Protein 1P4C (pdb70)

Foldseek 3Di:
DPQFLVVLLVLLCVQADVLVNCVLPFFFDPLLQLVLLQVVLVQKDFDFDPPFPQVFFAQWADFLHRIWRHQEEADEDAPLCSLPNVQQLLLQVLCQVRGHEYEYELRHQAELQRSLVNHVGAYEYEFFALDVVLRLVNLVVNVVSHHFEYEYEDQPQDFGHGVSCVVVVDDSDPVGDSVSCPPPDAVDDDCPSVVVVVSVVDPGGNSPCDLVNLLVVLVSHDHAYEYEDDQALVVQQVNVVSRHQEYEHQNPQNHHPVPRRGSLVHLLVNCVRRVGAYEYEHNDTFLSSFLQSVQSPHSHYHYYSSLSSLCSNPNSVRSNVNSVSSVVRNSVVCVRRNNRYSNPRHCVRMDRD

Solvent-accessible surface area: 15601 Å² total; per-residue (Å²): 155,55,149,32,6,78,22,4,43,105,21,0,86,161,136,17,87,149,72,14,14,10,23,6,35,2,1,1,83,90,38,146,3,32,120,63,3,82,62,2,0,104,85,23,143,53,112,52,72,167,188,59,103,34,80,196,96,45,15,76,11,104,2,16,59,84,162,16,32,1,3,0,0,2,5,17,30,24,20,2,5,12,11,91,84,150,0,2,14,8,0,0,98,0,0,43,132,26,35,4,2,2,1,0,2,2,24,0,18,27,12,3,58,47,0,24,168,54,11,142,23,34,9,2,0,3,0,34,7,31,32,90,103,12,2,71,41,11,0,46,94,0,41,138,44,54,3,47,2,0,0,5,8,59,32,11,50,104,77,18,124,46,60,73,24,88,134,33,171,32,151,68,16,135,138,26,46,79,59,18,42,114,71,38,92,113,42,122,152,85,65,37,41,87,117,6,18,62,24,54,144,45,184,104,38,33,70,73,41,81,73,120,2,7,110,75,0,47,128,36,2,87,89,82,0,0,2,10,10,11,48,30,0,105,59,0,53,90,0,36,82,30,29,6,28,0,1,0,0,0,7,32,12,1,34,34,115,8,112,13,62,0,0,4,78,18,0,53,83,0,44,88,96,15,67,85,29,2,0,0,17,8,5,4,42,117,0,33,5,1,0,13,0,15,2,20,34,8,46,0,0,2,2,29,20,0,0,10,2,0,0,3,0,83,1,52,70,0,0,35,48,0,3,89,49,4,81,40,26,0,35,130,10,0,25,95,4,5,0,33,55,6,92,64,21,36,83,95,17,19,75,111,127

InterPro domains:
  IPR000262 FMN-dependent dehydrogenase [PF01070] (16-373)
  IPR008259 FMN-dependent alpha-hydroxy acid dehydrogenase, active site [PS00557] (272-278)
  IPR012133 Alpha-hydroxy acid dehydrogenase, FMN-dependent [PIRSF000138] (2-374)
  IPR013785 Aldolase-type TIM barrel [G3DSA:3.20.20.70] (1-375)
  IPR037396 FMN hydroxy acid dehydrogenase domain [PS51349] (1-377)

CATH classification: 3.20.20.70

GO terms:
  GO:0005886 plasma membrane (C, EXP)
  GO:0033720 (S)-mandelate dehydrogenase activity (F, EXP)

Secondary structure (DSSP, 8-state):
--SSHHHHHHHHHHHS-HHHHHHHH--STT-HHHHHHHHGGGGEEE----S---SS-B--EEETTEEESSSEEE---S-GGGTSTTHHHHHHHHHHHHT--EEE-TT-SS-HHHHHHH--S-EEEEE--SSHHHHHHHHHHHHHTT--EEEEE-S-SS----HHHHHHT----TT---GGGTT---S--SSTTTTTHHHHTSS---TT--HHHHHHHHHH--SEEEEEEE--HHHHHHHHHTT-SEEEE--GGGTS-TTPPPGGGTHHHHHHHH-S-EEE-SS--SHHHHHHHHHTT-S-EEESHHHHHHHHHHHHHHHHHHHHHHHHHHHHHHHHHT--BGGG--GGGEEE-

B-factor: mean 22.87, std 11.94, range [9.84, 64.51]

Nearest PDB structures (foldseek):
  1p4c-assembly1_A  TM=1.003E+00  e=3.387E-79  Pseudomonas putida
  2a7n-assembly1_A  TM=1.002E+00  e=1.069E-77  Pseudomonas putida
  1huv-assembly1_A  TM=9.955E-01  e=1.204E-74  Pseudomonas putida
  6bfg-assembly1_A  TM=9.254E-01  e=3.920E-66  Pseudomonas putida
  6a4g-assembly1_A  TM=9.253E-01  e=3.813E-31  Amycolatopsis orientalis

Sequence (353 aa):
NLFNVEDYRKLAQKRLPKMVYDYLEGGAEDEYGVKHNRDVFQQWRFKPKRLVDVSRRSLQAEVLGKRQSMPLLIGPTGLNGALWPKGDLALARAATKAGIPFVLSTASNMSIEDLARQCDGDLWFQLYVIHREIAQGMVLKALHTGYTTLVLTTDVAVNGYRERDLHNRFKIPPFLTLKNFEGIDLGKMDKANLEMQAALMSRQMDASFNWEALRWLRDLWPHKLLVKGLLSAEDADRCIAEGADGVILSNHGGRQLDCAISPMEVLAQSVAKTGKPVLIDSGFRRGSDIVKALALGAEAVLLGRATLYGLAARGETGVDEVLTLLKADIDRTLAQIGCPDITSLSPDYLQNE

Radius of gyration: 19.69 Å; Cα contacts (8 Å, |Δi|>4): 752; chains: 1; bounding box: 69×40×44 Å

Organism: Pseudomonas putida (NCBI:txid303)

Structure (mmCIF, N/CA/C/O backbone):
data_1P4C
#
_entry.id   1P4C
#
_cell.length_a   99.400
_cell.length_b   99.400
_cell.length_c   87.200
_cell.angle_alpha   90.00
_cell.angle_beta   90.00
_cell.angle_gamma   90.00
#
_symmetry.space_group_name_H-M   'I 4'
#
loop_
_entity.id
_entity.type
_entity.pdbx_description
1 polymer 'L(+)-Mandelate Dehydrogenase'
2 non-polymer 'SULFATE ION'
3 non-polymer 'FLAVIN MONONUCLEOTIDE'
4 non-polymer '2-(N-MORPHOLINO)-ETHANESULFONIC ACID'
5 water water
#
loop_
_atom_site.group_PDB
_atom_site.id
_atom_site.type_symbol
_atom_site.label_atom_id
_atom_site.label_alt_id
_atom_site.label_comp_id
_atom_site.label_asym_id
_atom_site.label_entity_id
_atom_site.label_seq_id
_atom_site.pdbx_PDB_ins_code
_atom_site.Cartn_x
_atom_site.Cartn_y
_atom_site.Cartn_z
_atom_site.occupancy
_atom_site.B_iso_or_equiv
_atom_site.auth_seq_id
_atom_site.auth_comp_id
_atom_site.auth_asym_id
_atom_site.auth_atom_id
_atom_site.pdbx_PDB_model_num
ATOM 1 N N . ASN A 1 4 ? 94.254 74.122 7.554 1.00 32.35 4 ASN A N 1
ATOM 2 C CA . ASN A 1 4 ? 94.833 74.053 8.926 1.00 30.94 4 ASN A CA 1
ATOM 3 C C . ASN A 1 4 ? 93.755 74.208 9.994 1.00 28.47 4 ASN A C 1
ATOM 4 O O . ASN A 1 4 ? 93.167 75.278 10.144 1.00 30.09 4 ASN A O 1
ATOM 9 N N . LEU A 1 5 ? 93.493 73.130 10.725 1.00 25.02 5 LEU A N 1
ATOM 10 C CA . LEU A 1 5 ? 92.496 73.147 11.789 1.00 21.56 5 LEU A CA 1
ATOM 11 C C . LEU A 1 5 ? 93.145 72.581 13.046 1.00 19.86 5 LEU A C 1
ATOM 12 O O . LEU A 1 5 ? 92.944 71.420 13.404 1.00 19.78 5 LEU A O 1
ATOM 17 N N . PHE A 1 6 ? 93.920 73.423 13.722 1.00 17.62 6 PHE A N 1
ATOM 18 C CA . PHE A 1 6 ? 94.636 72.999 14.915 1.00 16.50 6 PHE A CA 1
ATOM 19 C C . PHE A 1 6 ? 94.192 73.654 16.211 1.00 15.66 6 PHE A C 1
ATOM 20 O O . PHE A 1 6 ? 94.684 73.305 17.279 1.00 16.45 6 PHE A O 1
ATOM 28 N N . ASN A 1 7 ? 93.270 74.605 16.120 1.00 15.05 7 ASN A N 1
ATOM 29 C CA . ASN A 1 7 ? 92.762 75.279 17.307 1.00 14.17 7 ASN A CA 1
ATOM 30 C C . ASN A 1 7 ? 91.423 75.923 16.989 1.00 13.63 7 ASN A C 1
ATOM 31 O O . ASN A 1 7 ? 90.952 75.855 15.855 1.00 14.62 7 ASN A O 1
ATOM 36 N N . VAL A 1 8 ? 90.810 76.545 17.988 1.00 13.09 8 VAL A N 1
ATOM 37 C CA . VAL A 1 8 ? 89.511 77.180 17.805 1.00 13.43 8 VAL A CA 1
ATOM 38 C C . VAL A 1 8 ? 89.545 78.322 16.786 1.00 14.28 8 VAL A C 1
ATOM 39 O O . VAL A 1 8 ? 88.623 78.462 15.980 1.00 13.74 8 VAL A O 1
ATOM 43 N N . GLU A 1 9 ? 90.603 79.130 16.804 1.00 13.87 9 GLU A N 1
ATOM 44 C CA . GLU A 1 9 ? 90.717 80.238 15.854 1.00 14.59 9 GLU A CA 1
ATOM 45 C C . GLU A 1 9 ? 90.688 79.741 14.409 1.00 14.42 9 GLU A C 1
ATOM 46 O O . GLU A 1 9 ? 90.128 80.401 13.532 1.00 15.55 9 GLU A O 1
ATOM 52 N N . ASP A 1 10 ? 91.290 78.582 14.156 1.00 15.20 10 ASP A N 1
ATOM 53 C CA . ASP A 1 10 ? 91.291 78.030 12.806 1.00 15.20 10 ASP A CA 1
ATOM 54 C C . ASP A 1 10 ? 89.865 77.724 12.369 1.00 14.28 10 ASP A C 1
ATOM 55 O O . ASP A 1 10 ? 89.522 77.890 11.196 1.00 15.25 10 ASP A O 1
ATOM 60 N N . TYR A 1 11 ? 89.031 77.269 13.302 1.00 13.94 11 TYR A N 1
ATOM 61 C CA . TYR A 1 11 ? 87.646 76.992 12.956 1.00 14.27 11 TYR A CA 1
ATOM 62 C C . TYR A 1 11 ? 86.884 78.293 12.768 1.00 14.72 11 TYR A C 1
ATOM 63 O O . TYR A 1 11 ? 85.983 78.366 11.935 1.00 14.90 11 TYR A O 1
ATOM 72 N N . ARG A 1 12 ? 87.238 79.331 13.523 1.00 14.31 12 ARG A N 1
ATOM 73 C CA . ARG A 1 12 ? 86.561 80.608 13.336 1.00 13.53 12 ARG A CA 1
ATOM 74 C C . ARG A 1 12 ? 86.831 81.067 11.905 1.00 14.51 12 ARG A C 1
ATOM 75 O O . ARG A 1 12 ? 85.925 81.512 11.205 1.00 14.93 12 ARG A O 1
ATOM 83 N N . LYS A 1 13 ? 88.086 80.959 11.480 1.00 15.20 13 LYS A N 1
ATOM 84 C CA . LYS A 1 13 ? 88.467 81.365 10.131 1.00 16.10 13 LYS A CA 1
ATOM 85 C C . LYS A 1 13 ? 87.698 80.587 9.068 1.00 16.00 13 LYS A C 1
ATOM 86 O O . LYS A 1 13 ? 87.248 81.162 8.078 1.00 16.98 13 LYS A O 1
ATOM 92 N N . LEU A 1 14 ? 87.548 79.281 9.268 1.00 15.94 14 LEU A N 1
ATOM 93 C CA . LEU A 1 14 ? 86.823 78.458 8.308 1.00 16.62 14 LEU A CA 1
ATOM 94 C C . LEU A 1 14 ? 85.333 78.796 8.326 1.00 16.35 14 LEU A C 1
ATOM 95 O O . LEU A 1 14 ? 84.677 78.802 7.283 1.00 17.57 14 LEU A O 1
ATOM 100 N N . ALA A 1 15 ? 84.799 79.082 9.509 1.00 15.92 15 ALA A N 1
ATOM 101 C CA . ALA A 1 15 ? 83.389 79.434 9.634 1.00 15.68 15 ALA A CA 1
ATOM 102 C C . ALA A 1 15 ? 83.109 80.735 8.891 1.00 15.90 15 ALA A C 1
ATOM 103 O O . ALA A 1 15 ? 82.083 80.868 8.221 1.00 16.45 15 ALA A O 1
ATOM 105 N N . GLN A 1 16 ? 84.023 81.696 9.003 1.00 16.01 16 GLN A N 1
ATOM 106 C CA . GLN A 1 16 ? 83.840 82.976 8.333 1.00 16.96 16 GLN A CA 1
ATOM 107 C C . GLN A 1 16 ? 83.806 82.802 6.818 1.00 17.91 16 GLN A C 1
ATOM 108 O O . GLN A 1 16 ? 83.108 83.536 6.117 1.00 18.88 16 GLN A O 1
ATOM 114 N N . LYS A 1 17 ? 84.555 81.828 6.315 1.00 16.84 17 LYS A N 1
ATOM 115 C CA . LYS A 1 17 ? 84.589 81.579 4.879 1.00 19.74 17 LYS A CA 1
ATOM 116 C C . LYS A 1 17 ? 83.340 80.870 4.373 1.00 20.59 17 LYS A C 1
ATOM 117 O O . LYS A 1 17 ? 82.957 81.033 3.218 1.00 21.98 17 LYS A O 1
ATOM 123 N N . ARG A 1 18 ? 82.697 80.092 5.234 1.00 20.16 18 ARG A N 1
ATOM 124 C CA . ARG A 1 18 ? 81.525 79.342 4.811 1.00 20.65 18 ARG A CA 1
ATOM 125 C C . ARG A 1 18 ? 80.171 79.979 5.088 1.00 21.13 18 ARG A C 1
ATOM 126 O O . ARG A 1 18 ? 79.196 79.698 4.390 1.00 22.37 18 ARG A O 1
ATOM 134 N N . LEU A 1 19 ? 80.113 80.853 6.084 1.00 19.05 19 LEU A N 1
ATOM 135 C CA . LEU A 1 19 ? 78.871 81.525 6.439 1.00 18.68 19 LEU A CA 1
ATOM 136 C C . LEU A 1 19 ? 78.648 82.818 5.672 1.00 19.06 19 LEU A C 1
ATOM 137 O O . LEU A 1 19 ? 79.600 83.496 5.284 1.00 19.20 19 LEU A O 1
ATOM 142 N N . PRO A 1 20 ? 77.377 83.168 5.425 1.00 19.66 20 PRO A N 1
ATOM 143 C CA . PRO A 1 20 ? 77.101 84.415 4.713 1.00 20.18 20 PRO A CA 1
ATOM 144 C C . PRO A 1 20 ? 77.590 85.496 5.680 1.00 20.08 20 PRO A C 1
ATOM 145 O O . PRO A 1 20 ? 77.487 85.322 6.898 1.00 19.97 20 PRO A O 1
ATOM 149 N N . LYS A 1 21 ? 78.124 86.593 5.157 1.00 21.04 21 LYS A N 1
ATOM 150 C CA . LYS A 1 21 ? 78.640 87.666 6.004 1.00 22.50 21 LYS A CA 1
ATOM 151 C C . LYS A 1 21 ? 77.713 88.078 7.141 1.00 22.52 21 LYS A C 1
ATOM 152 O O . LYS A 1 21 ? 78.141 88.190 8.288 1.00 22.13 21 LYS A O 1
ATOM 158 N N . MET A 1 22 ? 76.449 88.317 6.824 1.00 22.13 22 MET A N 1
ATOM 159 C CA . MET A 1 22 ? 75.485 88.731 7.831 1.00 22.61 22 MET A CA 1
ATOM 160 C C . MET A 1 22 ? 75.290 87.710 8.950 1.00 20.47 22 MET A C 1
ATOM 161 O O . MET A 1 22 ? 75.049 88.086 10.099 1.00 19.72 22 MET A O 1
ATOM 166 N N . VAL A 1 23 ? 75.382 86.426 8.618 1.00 18.43 23 VAL A N 1
ATOM 167 C CA . VAL A 1 23 ? 75.217 85.381 9.619 1.00 18.26 23 VAL A CA 1
ATOM 168 C C . VAL A 1 23 ? 76.469 85.346 10.484 1.00 17.24 23 VAL A C 1
ATOM 169 O O . VAL A 1 23 ? 76.386 85.230 11.705 1.00 17.43 23 VAL A O 1
ATOM 173 N N . TYR A 1 24 ? 77.631 85.459 9.851 1.00 16.38 24 TYR A N 1
ATOM 174 C CA . TYR A 1 24 ? 78.877 85.466 10.598 1.00 15.67 24 TYR A CA 1
ATOM 175 C C . TYR A 1 24 ? 78.882 86.656 11.554 1.00 16.33 24 TYR A C 1
ATOM 176 O O . TYR A 1 24 ? 79.283 86.522 12.705 1.00 15.72 24 TYR A O 1
ATOM 185 N N . ASP A 1 25 ? 78.441 87.820 11.079 1.00 17.00 25 ASP A N 1
ATOM 186 C CA . ASP A 1 25 ? 78.407 89.014 11.925 1.00 17.42 25 ASP A CA 1
ATOM 187 C C . ASP A 1 25 ? 77.467 88.826 13.107 1.00 18.01 25 ASP A C 1
ATOM 188 O O . ASP A 1 25 ? 77.734 89.299 14.210 1.00 17.47 25 ASP A O 1
ATOM 193 N N . TYR A 1 26 ? 76.357 88.142 12.870 1.00 17.31 26 TYR A N 1
ATOM 194 C CA . TYR A 1 26 ? 75.388 87.880 13.921 1.00 17.14 26 TYR A CA 1
ATOM 195 C C . TYR A 1 26 ? 76.009 86.970 14.987 1.00 16.68 26 TYR A C 1
ATOM 196 O O . TYR A 1 26 ? 75.754 87.125 16.181 1.00 16.44 26 TYR A O 1
ATOM 205 N N . LEU A 1 27 ? 76.838 86.033 14.542 1.00 14.82 27 LEU A N 1
ATOM 206 C CA . LEU A 1 27 ? 77.503 85.088 15.433 1.00 15.58 27 LEU A CA 1
ATOM 207 C C . LEU A 1 27 ? 78.668 85.697 16.207 1.00 14.45 27 LEU A C 1
ATOM 208 O O . LEU A 1 27 ? 78.768 85.559 17.427 1.00 14.31 27 LEU A O 1
ATOM 213 N N . GLU A 1 28 ? 79.545 86.371 15.477 1.00 14.46 28 GLU A N 1
ATOM 214 C CA . GLU A 1 28 ? 80.752 86.951 16.045 1.00 14.24 28 GLU A CA 1
ATOM 215 C C . GLU A 1 28 ? 80.591 88.288 16.751 1.00 14.41 28 GLU A C 1
ATOM 216 O O . GLU A 1 28 ? 81.316 88.587 17.708 1.00 14.80 28 GLU A O 1
ATOM 222 N N . GLY A 1 29 ? 79.638 89.082 16.284 1.00 14.36 29 GLY A N 1
ATOM 223 C CA . GLY A 1 29 ? 79.421 90.402 16.842 1.00 13.68 29 GLY A CA 1
ATOM 224 C C . GLY A 1 29 ? 79.140 90.524 18.322 1.00 14.35 29 GLY A C 1
ATOM 225 O O . GLY A 1 29 ? 78.675 89.593 18.982 1.00 15.28 29 GLY A O 1
ATOM 226 N N . GLY A 1 30 ? 79.436 91.710 18.836 1.00 13.81 30 GLY A N 1
ATOM 227 C CA . GLY A 1 30 ? 79.202 92.006 20.232 1.00 13.57 30 GLY A CA 1
ATOM 228 C C . GLY A 1 30 ? 78.427 93.303 20.308 1.00 13.39 30 GLY A C 1
ATOM 229 O O . GLY A 1 30 ? 78.090 93.896 19.280 1.00 15.27 30 GLY A O 1
ATOM 230 N N . ALA A 1 31 ? 78.136 93.746 21.519 1.00 13.59 31 ALA A N 1
ATOM 231 C CA . ALA A 1 31 ? 77.403 94.980 21.698 1.00 13.85 31 ALA A CA 1
ATOM 232 C C . ALA A 1 31 ? 78.280 96.191 21.434 1.00 14.44 31 ALA A C 1
ATOM 233 O O . ALA A 1 31 ? 79.468 96.213 21.749 1.00 14.30 31 ALA A O 1
ATOM 235 N N . GLU A 1 32 ? 77.672 97.185 20.813 1.00 14.98 32 GLU A N 1
ATOM 236 C CA . GLU A 1 32 ? 78.309 98.452 20.529 1.00 15.21 32 GLU A CA 1
ATOM 237 C C . GLU A 1 32 ? 79.754 98.447 20.038 1.00 14.23 32 GLU A C 1
ATOM 238 O O . GLU A 1 32 ? 80.030 97.890 18.985 1.00 15.59 32 GLU A O 1
ATOM 244 N N . ASP A 1 33 ? 80.675 99.060 20.774 1.00 13.76 33 ASP A N 1
ATOM 245 C CA . ASP A 1 33 ? 82.055 99.134 20.292 1.00 13.71 33 ASP A CA 1
ATOM 246 C C . ASP A 1 33 ? 82.836 97.835 20.319 1.00 14.27 33 ASP A C 1
ATOM 247 O O . ASP A 1 33 ? 83.956 97.781 19.826 1.00 14.51 33 ASP A O 1
ATOM 252 N N . GLU A 1 34 ? 82.231 96.784 20.859 1.00 12.80 34 GLU A N 1
ATOM 253 C CA . GLU A 1 34 ? 82.875 95.481 20.954 1.00 12.98 34 GLU A CA 1
ATOM 254 C C . GLU A 1 34 ? 84.138 95.517 21.805 1.00 12.85 34 GLU A C 1
ATOM 255 O O . GLU A 1 34 ? 85.065 94.733 21.610 1.00 13.83 34 GLU A O 1
ATOM 261 N N . TYR A 1 35 ? 84.170 96.439 22.764 1.00 12.78 35 TYR A N 1
ATOM 262 C CA . TYR A 1 35 ? 85.296 96.506 23.688 1.00 12.74 35 TYR A CA 1
ATOM 263 C C . TYR A 1 35 ? 85.114 95.333 24.659 1.00 12.43 35 TYR A C 1
ATOM 264 O O . TYR A 1 35 ? 86.081 94.825 25.233 1.00 13.94 35 TYR A O 1
ATOM 273 N N . GLY A 1 36 ? 83.861 94.915 24.836 1.00 12.20 36 GLY A N 1
ATOM 274 C CA . GLY A 1 36 ? 83.543 93.823 25.739 1.00 12.39 36 GLY A CA 1
ATOM 275 C C . GLY A 1 36 ? 84.079 92.486 25.276 1.00 11.34 36 GLY A C 1
ATOM 276 O O . GLY A 1 36 ? 84.729 91.778 26.050 1.00 11.67 36 GLY A O 1
ATOM 277 N N . VAL A 1 37 ? 83.817 92.115 24.027 1.00 11.45 37 VAL A N 1
ATOM 278 C CA . VAL A 1 37 ? 84.338 90.842 23.549 1.00 11.81 37 VAL A CA 1
ATOM 279 C C . VAL A 1 37 ? 85.861 90.849 23.617 1.00 12.05 37 VAL A C 1
ATOM 280 O O . VAL A 1 37 ? 86.471 89.829 23.926 1.00 12.40 37 VAL A O 1
ATOM 284 N N . LYS A 1 38 ? 86.475 92.002 23.355 1.00 12.10 38 LYS A N 1
ATOM 285 C CA . LYS A 1 38 ? 87.932 92.102 23.397 1.00 11.94 38 LYS A CA 1
ATOM 286 C C . LYS A 1 38 ? 88.417 91.935 24.834 1.00 11.60 38 LYS A C 1
ATOM 287 O O . LYS A 1 38 ? 89.392 91.229 25.093 1.00 12.02 38 LYS A O 1
ATOM 293 N N . HIS A 1 39 ? 87.732 92.582 25.768 1.00 11.34 39 HIS A N 1
ATOM 294 C CA . HIS A 1 39 ? 88.091 92.471 27.169 1.00 11.84 39 HIS A CA 1
ATOM 295 C C . HIS A 1 39 ? 87.928 91.023 27.641 1.00 12.05 39 HIS A C 1
ATOM 296 O O . HIS A 1 39 ? 88.717 90.539 28.454 1.00 12.24 39 HIS A O 1
ATOM 303 N N . ASN A 1 40 ? 86.904 90.338 27.133 1.00 11.32 40 ASN A N 1
ATOM 304 C CA . ASN A 1 40 ? 86.656 88.940 27.507 1.00 11.05 40 ASN A CA 1
ATOM 305 C C . ASN A 1 40 ? 87.867 88.074 27.159 1.00 11.33 40 ASN A C 1
ATOM 306 O O . ASN A 1 40 ? 88.169 87.108 27.859 1.00 12.89 40 ASN A O 1
ATOM 311 N N . ARG A 1 41 ? 88.544 88.408 26.064 1.00 11.86 41 ARG A N 1
ATOM 312 C CA . ARG A 1 41 ? 89.732 87.670 25.646 1.00 12.58 41 ARG A CA 1
ATOM 313 C C . ARG A 1 41 ? 90.961 88.144 26.422 1.00 12.40 41 ARG A C 1
ATOM 314 O O . ARG A 1 41 ? 91.711 87.340 26.978 1.00 12.94 41 ARG A O 1
ATOM 322 N N . ASP A 1 42 ? 91.152 89.458 26.473 1.00 12.31 42 ASP A N 1
ATOM 323 C CA . ASP A 1 42 ? 92.312 90.034 27.143 1.00 12.96 42 ASP A CA 1
ATOM 324 C C . ASP A 1 42 ? 92.448 89.728 28.627 1.00 13.18 42 ASP A C 1
ATOM 325 O O . ASP A 1 42 ? 93.563 89.598 29.136 1.00 13.94 42 ASP A O 1
ATOM 330 N N . VAL A 1 43 ? 91.328 89.600 29.328 1.00 12.81 43 VAL A N 1
ATOM 331 C CA . VAL A 1 43 ? 91.389 89.356 30.760 1.00 13.29 43 VAL A CA 1
ATOM 332 C C . VAL A 1 43 ? 92.166 88.098 31.135 1.00 12.17 43 VAL A C 1
ATOM 333 O O . VAL A 1 43 ? 92.753 88.035 32.210 1.00 13.31 43 VAL A O 1
ATOM 337 N N . PHE A 1 44 ? 92.190 87.102 30.255 1.00 11.83 44 PHE A N 1
ATOM 338 C CA . PHE A 1 44 ? 92.919 85.879 30.569 1.00 11.89 44 PHE A CA 1
ATOM 339 C C . PHE A 1 44 ? 94.417 86.111 30.707 1.00 13.20 44 PHE A C 1
ATOM 340 O O . PHE A 1 44 ? 95.112 85.328 31.352 1.00 13.40 44 PHE A O 1
ATOM 348 N N . GLN A 1 45 ? 94.913 87.199 30.128 1.00 13.68 45 GLN A N 1
ATOM 349 C CA . GLN A 1 45 ? 96.337 87.501 30.216 1.00 13.43 45 GLN A CA 1
ATOM 350 C C . GLN A 1 45 ? 96.704 88.062 31.587 1.00 14.15 45 GLN A C 1
ATOM 351 O O . GLN A 1 45 ? 97.877 88.328 31.861 1.00 17.41 45 GLN A O 1
ATOM 357 N N . GLN A 1 46 ? 95.704 88.229 32.448 1.00 13.87 46 GLN A N 1
ATOM 358 C CA . GLN A 1 46 ? 95.939 88.730 33.799 1.00 14.33 46 GLN A CA 1
ATOM 359 C C . GLN A 1 46 ? 96.522 87.628 34.675 1.00 14.36 46 GLN A C 1
ATOM 360 O O . GLN A 1 46 ? 96.909 87.873 35.813 1.00 15.64 46 GLN A O 1
ATOM 366 N N . TRP A 1 47 ? 96.566 86.411 34.142 1.00 12.78 47 TRP A N 1
ATOM 367 C CA . TRP A 1 47 ? 97.120 85.275 34.871 1.00 13.41 47 TRP A CA 1
ATOM 368 C C . TRP A 1 47 ? 98.078 84.493 33.993 1.00 13.56 47 TRP A C 1
ATOM 369 O O . TRP A 1 47 ? 97.827 84.301 32.805 1.00 14.23 47 TRP A O 1
ATOM 380 N N . ARG A 1 48 ? 99.183 84.057 34.584 1.00 13.28 48 ARG A N 1
ATOM 381 C CA . ARG A 1 48 ? 100.137 83.215 33.880 1.00 12.98 48 ARG A CA 1
ATOM 382 C C . ARG A 1 48 ? 100.344 81.986 34.757 1.00 13.41 48 ARG A C 1
ATOM 383 O O . ARG A 1 48 ? 99.967 81.986 35.930 1.00 14.53 48 ARG A O 1
ATOM 391 N N . PHE A 1 49 ? 100.912 80.933 34.185 1.00 12.86 49 PHE A N 1
ATOM 392 C CA . PHE A 1 49 ? 101.122 79.694 34.924 1.00 12.04 49 PHE A CA 1
ATOM 393 C C . PHE A 1 49 ? 102.477 79.573 35.594 1.00 12.63 49 PHE A C 1
ATOM 394 O O . PHE A 1 49 ? 103.485 80.051 35.074 1.00 13.50 49 PHE A O 1
ATOM 402 N N . LYS A 1 50 ? 102.475 78.918 36.749 1.00 13.95 50 LYS A N 1
ATOM 403 C CA . LYS A 1 50 ? 103.689 78.611 37.494 1.00 14.07 50 LYS A CA 1
ATOM 404 C C . LYS A 1 50 ? 103.622 77.096 37.667 1.00 13.86 50 LYS A C 1
ATOM 405 O O . LYS A 1 50 ? 103.078 76.579 38.646 1.00 14.30 50 LYS A O 1
ATOM 411 N N . PRO A 1 51 ? 104.144 76.362 36.679 1.00 13.64 51 PRO A N 1
ATOM 412 C CA . PRO A 1 51 ? 104.149 74.898 36.703 1.00 14.06 51 PRO A CA 1
ATOM 413 C C . PRO A 1 51 ? 104.849 74.301 37.909 1.00 14.60 51 PRO A C 1
ATOM 414 O O . PRO A 1 51 ? 105.771 74.896 38.470 1.00 15.35 51 PRO A O 1
ATOM 418 N N . LYS A 1 52 ? 104.388 73.122 38.303 1.00 15.03 52 LYS A N 1
ATOM 419 C CA . LYS A 1 52 ? 104.995 72.375 39.395 1.00 14.91 52 LYS A CA 1
ATOM 420 C C . LYS A 1 52 ? 105.750 71.266 38.670 1.00 15.67 52 LYS A C 1
ATOM 421 O O . LYS A 1 52 ? 105.142 70.413 38.017 1.00 16.80 52 LYS A O 1
ATOM 427 N N . ARG A 1 53 ? 107.076 71.309 38.751 1.00 14.73 53 ARG A N 1
ATOM 428 C CA . ARG A 1 53 ? 107.923 70.332 38.077 1.00 14.32 53 ARG A CA 1
ATOM 429 C C . ARG A 1 53 ? 108.149 69.054 38.866 1.00 14.70 53 ARG A C 1
ATOM 430 O O . ARG A 1 53 ? 107.882 68.985 40.064 1.00 15.01 53 ARG A O 1
ATOM 438 N N . LEU A 1 54 ? 108.652 68.046 38.163 1.00 15.74 54 LEU A N 1
ATOM 439 C CA . LEU A 1 54 ? 108.954 66.747 38.744 1.00 16.17 54 LEU A CA 1
ATOM 440 C C . LEU A 1 54 ? 107.770 66.092 39.433 1.00 17.20 54 LEU A C 1
ATOM 441 O O . LEU A 1 54 ? 107.901 65.471 40.491 1.00 17.17 54 LEU A O 1
ATOM 446 N N . VAL A 1 55 ? 106.607 66.253 38.811 1.00 16.31 55 VAL A N 1
ATOM 447 C CA . VAL A 1 55 ? 105.376 65.644 39.279 1.00 16.67 55 VAL A CA 1
ATOM 448 C C . VAL A 1 55 ? 105.071 64.559 38.254 1.00 17.29 55 VAL A C 1
ATOM 449 O O . VAL A 1 55 ? 105.204 64.779 37.047 1.00 17.92 55 VAL A O 1
ATOM 453 N N . ASP A 1 56 ? 104.690 63.382 38.731 1.00 17.26 56 ASP A N 1
ATOM 454 C CA . ASP A 1 56 ? 104.354 62.283 37.840 1.00 17.92 56 ASP A CA 1
ATOM 455 C C . ASP A 1 56 ? 103.038 62.615 37.142 1.00 17.64 56 ASP A C 1
ATOM 456 O O . ASP A 1 56 ? 101.980 62.607 37.766 1.00 18.67 56 ASP A O 1
ATOM 461 N N . VAL A 1 57 ? 103.111 62.925 35.852 1.00 17.47 57 VAL A N 1
ATOM 462 C CA . VAL A 1 57 ? 101.914 63.245 35.085 1.00 17.97 57 VAL A CA 1
ATOM 463 C C . VAL A 1 57 ? 101.707 62.224 33.971 1.00 19.20 57 VAL A C 1
ATOM 464 O O . VAL A 1 57 ? 101.108 62.525 32.941 1.00 19.95 57 VAL A O 1
ATOM 468 N N . SER A 1 58 ? 102.200 61.008 34.189 1.00 19.75 58 SER A N 1
ATOM 469 C CA . SER A 1 58 ? 102.065 59.943 33.199 1.00 20.59 58 SER A CA 1
ATOM 470 C C . SER A 1 58 ? 100.628 59.439 33.127 1.00 21.10 58 SER A C 1
ATOM 471 O O . SER A 1 58 ? 100.218 58.847 32.130 1.00 22.14 58 SER A O 1
ATOM 474 N N . ARG A 1 59 ? 99.874 59.667 34.197 1.00 21.93 59 ARG A N 1
ATOM 475 C CA . ARG A 1 59 ? 98.477 59.255 34.267 1.00 24.18 59 ARG A CA 1
ATOM 476 C C . ARG A 1 59 ? 97.663 60.487 34.634 1.00 23.86 59 ARG A C 1
ATOM 477 O O . ARG A 1 59 ? 97.708 60.958 35.770 1.00 25.70 59 ARG A O 1
ATOM 485 N N . ARG A 1 60 ? 96.923 61.010 33.665 1.00 22.89 60 ARG A N 1
ATOM 486 C CA . ARG A 1 60 ? 96.124 62.205 33.890 1.00 21.61 60 ARG A CA 1
ATOM 487 C C . ARG A 1 60 ? 94.629 61.935 33.801 1.00 21.33 60 ARG A C 1
ATOM 488 O O . ARG A 1 60 ? 94.194 61.000 33.127 1.00 21.91 60 ARG A O 1
ATOM 496 N N . SER A 1 61 ? 93.848 62.756 34.494 1.00 19.55 61 SER A N 1
ATOM 497 C CA . SER A 1 61 ? 92.399 62.603 34.503 1.00 19.35 61 SER A CA 1
ATOM 498 C C . SER A 1 61 ? 91.687 63.942 34.369 1.00 18.28 61 SER A C 1
ATOM 499 O O . SER A 1 61 ? 91.952 64.876 35.125 1.00 18.11 61 SER A O 1
ATOM 502 N N . LEU A 1 62 ? 90.785 64.027 33.399 1.00 17.44 62 LEU A N 1
ATOM 503 C CA . LEU A 1 62 ? 90.015 65.248 33.174 1.00 16.93 62 LEU A CA 1
ATOM 504 C C . LEU A 1 62 ? 88.598 65.074 33.698 1.00 16.72 62 LEU A C 1
ATOM 505 O O . LEU A 1 62 ? 87.794 66.006 33.685 1.00 16.97 62 LEU A O 1
ATOM 510 N N . GLN A 1 63 ? 88.306 63.867 34.166 1.00 17.55 63 GLN A N 1
ATOM 511 C CA . GLN A 1 63 ? 86.997 63.539 34.706 1.00 19.40 63 GLN A CA 1
ATOM 512 C C . GLN A 1 63 ? 86.700 64.448 35.894 1.00 18.63 63 GLN A C 1
ATOM 513 O O . GLN A 1 63 ? 87.582 64.731 36.703 1.00 18.96 63 GLN A O 1
ATOM 519 N N . ALA A 1 64 ? 85.460 64.903 36.004 1.00 18.21 64 ALA A N 1
ATOM 520 C CA . ALA A 1 64 ? 85.096 65.777 37.106 1.00 18.86 64 ALA A CA 1
ATOM 521 C C . ALA A 1 64 ? 83.600 65.775 37.336 1.00 18.68 64 ALA A C 1
ATOM 522 O O . ALA A 1 64 ? 82.821 65.494 36.426 1.00 18.35 64 ALA A O 1
ATOM 524 N N . GLU A 1 65 ? 83.198 66.078 38.563 1.00 19.53 65 GLU A N 1
ATOM 525 C CA . GLU A 1 65 ? 81.786 66.133 38.880 1.00 20.54 65 GLU A CA 1
ATOM 526 C C . GLU A 1 65 ? 81.307 67.559 38.674 1.00 19.58 65 GLU A C 1
ATOM 527 O O . GLU A 1 65 ? 81.992 68.516 39.038 1.00 20.22 65 GLU A O 1
ATOM 533 N N . VAL A 1 66 ? 80.142 67.692 38.058 1.00 17.98 66 VAL A N 1
ATOM 534 C CA . VAL A 1 66 ? 79.534 68.990 37.830 1.00 17.60 66 VAL A CA 1
ATOM 535 C C . VAL A 1 66 ? 78.158 68.845 38.461 1.00 18.04 66 VAL A C 1
ATOM 536 O O . VAL A 1 66 ? 77.363 67.999 38.048 1.00 18.14 66 VAL A O 1
ATOM 540 N N . LEU A 1 67 ? 77.898 69.652 39.483 1.00 17.42 67 LEU A N 1
ATOM 541 C CA . LEU A 1 67 ? 76.642 69.588 40.215 1.00 18.36 67 LEU A CA 1
ATOM 542 C C . LEU A 1 67 ? 76.506 68.179 40.795 1.00 19.81 67 LEU A C 1
ATOM 543 O O . LEU A 1 67 ? 75.412 67.627 40.871 1.00 21.90 67 LEU A O 1
ATOM 548 N N . GLY A 1 68 ? 77.639 67.605 41.193 1.00 19.86 68 GLY A N 1
ATOM 549 C CA . GLY A 1 68 ? 77.643 66.276 41.784 1.00 20.78 68 GLY A CA 1
ATOM 550 C C . GLY A 1 68 ? 77.579 65.112 40.814 1.00 21.89 68 GLY A C 1
ATOM 551 O O . GLY A 1 68 ? 77.605 63.950 41.233 1.00 23.70 68 GLY A O 1
ATOM 552 N N . LYS A 1 69 ? 77.501 65.406 39.520 1.00 21.94 69 LYS A N 1
ATOM 553 C CA . LYS A 1 69 ? 77.423 64.358 38.510 1.00 21.78 69 LYS A CA 1
ATOM 554 C C . LYS A 1 69 ? 78.684 64.302 37.656 1.00 21.92 69 LYS A C 1
ATOM 555 O O . LYS A 1 69 ? 79.084 65.292 37.047 1.00 19.09 69 LYS A O 1
ATOM 561 N N . ARG A 1 70 ? 79.298 63.129 37.604 1.00 21.87 70 ARG A N 1
ATOM 562 C CA . ARG A 1 70 ? 80.528 62.941 36.852 1.00 22.37 70 ARG A CA 1
ATOM 563 C C . ARG A 1 70 ? 80.361 63.057 35.338 1.00 21.40 70 ARG A C 1
ATOM 564 O O . ARG A 1 70 ? 79.381 62.579 34.767 1.00 22.04 70 ARG A O 1
ATOM 572 N N . GLN A 1 71 ? 81.317 63.724 34.698 1.00 19.18 71 GLN A N 1
ATOM 573 C CA . GLN A 1 71 ? 81.324 63.868 33.248 1.00 18.27 71 GLN A CA 1
ATOM 574 C C . GLN A 1 71 ? 82.779 63.775 32.792 1.00 17.39 71 GLN A C 1
ATOM 575 O O . GLN A 1 71 ? 83.696 63.872 33.610 1.00 17.29 71 GLN A O 1
ATOM 581 N N . SER A 1 72 ? 82.992 63.569 31.497 1.00 18.04 72 SER A N 1
ATOM 582 C CA . SER A 1 72 ? 84.338 63.380 30.961 1.00 17.42 72 SER A CA 1
ATOM 583 C C . SER A 1 72 ? 85.347 64.502 31.174 1.00 16.47 72 SER A C 1
ATOM 584 O O . SER A 1 72 ? 86.543 64.244 31.298 1.00 17.38 72 SER A O 1
ATOM 587 N N . MET A 1 73 ? 84.869 65.739 31.191 1.00 16.41 73 MET A N 1
ATOM 588 C CA . MET A 1 73 ? 85.735 66.890 31.403 1.00 16.37 73 MET A CA 1
ATOM 589 C C . MET A 1 73 ? 84.841 68.041 31.834 1.00 15.72 73 MET A C 1
ATOM 590 O O . MET A 1 73 ? 83.649 68.049 31.533 1.00 16.51 73 MET A O 1
ATOM 595 N N . PRO A 1 74 ? 85.403 69.027 32.550 1.00 16.61 74 PRO A N 1
ATOM 596 C CA . PRO A 1 74 ? 84.658 70.191 33.044 1.00 16.49 74 PRO A CA 1
ATOM 597 C C . PRO A 1 74 ? 84.202 71.206 32.001 1.00 16.38 74 PRO A C 1
ATOM 598 O O . PRO A 1 74 ? 84.370 72.414 32.195 1.00 17.57 74 PRO A O 1
ATOM 602 N N . LEU A 1 75 ? 83.632 70.719 30.905 1.00 15.89 75 LEU A N 1
ATOM 603 C CA . LEU A 1 75 ? 83.134 71.590 29.846 1.00 16.02 75 LEU A CA 1
ATOM 604 C C . LEU A 1 75 ? 81.691 71.239 29.540 1.00 15.78 75 LEU A C 1
ATOM 605 O O . LEU A 1 75 ? 81.226 70.144 29.859 1.00 15.63 75 LEU A O 1
ATOM 610 N N . LEU A 1 76 ? 80.991 72.184 28.928 1.00 14.25 76 LEU A N 1
ATOM 611 C CA . LEU A 1 76 ? 79.612 71.992 28.499 1.00 13.88 76 LEU A CA 1
ATOM 612 C C . LEU A 1 76 ? 79.440 72.814 27.245 1.00 14.11 76 LEU A C 1
ATOM 613 O O . LEU A 1 76 ? 80.169 73.788 27.032 1.00 14.26 76 LEU A O 1
ATOM 618 N N . ILE A 1 77 ? 78.505 72.413 26.395 1.00 13.83 77 ILE A N 1
ATOM 619 C CA . ILE A 1 77 ? 78.202 73.223 25.233 1.00 13.56 77 ILE A CA 1
ATOM 620 C C . ILE A 1 77 ? 77.034 74.039 25.765 1.00 13.76 77 ILE A C 1
ATOM 621 O O . ILE A 1 77 ? 75.980 73.493 26.106 1.00 14.32 77 ILE A O 1
ATOM 626 N N . GLY A 1 78 ? 77.257 75.345 25.884 1.00 13.48 78 GLY A N 1
ATOM 627 C CA . GLY A 1 78 ? 76.254 76.244 26.420 1.00 13.30 78 GLY A CA 1
ATOM 628 C C . GLY A 1 78 ? 75.079 76.529 25.515 1.00 12.80 78 GLY A C 1
ATOM 629 O O . GLY A 1 78 ? 75.097 76.186 24.336 1.00 13.71 78 GLY A O 1
ATOM 630 N N . PRO A 1 79 ? 74.044 77.188 26.047 1.00 13.14 79 PRO A N 1
ATOM 631 C CA . PRO A 1 79 ? 72.851 77.510 25.265 1.00 14.06 79 PRO A CA 1
ATOM 632 C C . PRO A 1 79 ? 73.052 78.646 24.274 1.00 14.18 79 PRO A C 1
ATOM 633 O O . PRO A 1 79 ? 73.463 79.741 24.646 1.00 14.44 79 PRO A O 1
ATOM 637 N N . THR A 1 80 ? 72.770 78.373 23.005 1.00 14.10 80 THR A N 1
ATOM 638 C CA . THR A 1 80 ? 72.873 79.389 21.968 1.00 14.47 80 THR A CA 1
ATOM 639 C C . THR A 1 80 ? 71.656 79.221 21.070 1.00 14.38 80 THR A C 1
ATOM 640 O O . THR A 1 80 ? 71.344 78.113 20.636 1.00 16.05 80 THR A O 1
ATOM 644 N N . GLY A 1 81 ? 70.956 80.319 20.819 1.00 15.02 81 GLY A N 1
ATOM 645 C CA . GLY A 1 81 ? 69.764 80.253 19.995 1.00 16.22 81 GLY A CA 1
ATOM 646 C C . GLY A 1 81 ? 70.025 80.292 18.504 1.00 17.19 81 GLY A C 1
ATOM 647 O O . GLY A 1 81 ? 71.095 80.696 18.053 1.00 17.99 81 GLY A O 1
ATOM 648 N N . LEU A 1 82 ? 69.030 79.854 17.739 1.00 17.47 82 LEU A N 1
ATOM 649 C CA . LEU A 1 82 ? 69.101 79.854 16.283 1.00 17.53 82 LEU A CA 1
ATOM 650 C C . LEU A 1 82 ? 70.284 79.082 15.708 1.00 16.71 82 LEU A C 1
ATOM 651 O O . LEU A 1 82 ? 70.857 79.485 14.698 1.00 16.81 82 LEU A O 1
ATOM 656 N N . ASN A 1 83 ? 70.633 77.966 16.327 1.00 16.44 83 ASN A N 1
ATOM 657 C CA . ASN A 1 83 ? 71.776 77.176 15.857 1.00 16.18 83 ASN A CA 1
ATOM 658 C C . ASN A 1 83 ? 71.544 76.685 14.427 1.00 15.67 83 ASN A C 1
ATOM 659 O O . ASN A 1 83 ? 72.504 76.457 13.677 1.00 15.65 83 ASN A O 1
ATOM 664 N N . GLY A 1 84 ? 70.280 76.534 14.034 1.00 16.71 84 GLY A N 1
ATOM 665 C CA . GLY A 1 84 ? 69.954 76.087 12.691 1.00 17.03 84 GLY A CA 1
ATOM 666 C C . GLY A 1 84 ? 70.388 77.066 11.617 1.00 17.39 84 GLY A C 1
ATOM 667 O O . GLY A 1 84 ? 70.461 76.713 10.439 1.00 19.23 84 GLY A O 1
ATOM 668 N N . ALA A 1 85 ? 70.672 78.302 12.015 1.00 17.59 85 ALA A N 1
ATOM 669 C CA . ALA A 1 85 ? 71.114 79.320 11.071 1.00 17.68 85 ALA A CA 1
ATOM 670 C C . ALA A 1 85 ? 72.589 79.121 10.733 1.00 16.78 85 ALA A C 1
ATOM 671 O O . ALA A 1 85 ? 73.083 79.653 9.738 1.00 18.13 85 ALA A O 1
ATOM 673 N N . LEU A 1 86 ? 73.283 78.342 11.560 1.00 14.66 86 LEU A N 1
ATOM 674 C CA . LEU A 1 86 ? 74.705 78.083 11.357 1.00 15.91 86 LEU A CA 1
ATOM 675 C C . LEU A 1 86 ? 74.964 76.777 10.619 1.00 15.80 86 LEU A C 1
ATOM 676 O O . LEU A 1 86 ? 75.938 76.657 9.878 1.00 16.76 86 LEU A O 1
ATOM 681 N N . TRP A 1 87 ? 74.096 75.798 10.842 1.00 16.53 87 TRP A N 1
ATOM 682 C CA . TRP A 1 87 ? 74.223 74.498 10.199 1.00 15.80 87 TRP A CA 1
ATOM 683 C C . TRP A 1 87 ? 72.893 73.772 10.337 1.00 16.37 87 TRP A C 1
ATOM 684 O O . TRP A 1 87 ? 72.220 73.890 11.358 1.00 16.75 87 TRP A O 1
ATOM 695 N N . PRO A 1 88 ? 72.486 73.025 9.299 1.00 15.69 88 PRO A N 1
ATOM 696 C CA . PRO A 1 88 ? 71.215 72.297 9.358 1.00 16.31 88 PRO A CA 1
ATOM 697 C C . PRO A 1 88 ? 71.115 71.403 10.591 1.00 15.89 88 PRO A C 1
ATOM 698 O O . PRO A 1 88 ? 72.025 70.622 10.875 1.00 16.23 88 PRO A O 1
ATOM 702 N N . LYS A 1 89 ? 70.004 71.525 11.313 1.00 16.78 89 LYS A N 1
ATOM 703 C CA . LYS A 1 89 ? 69.763 70.738 12.517 1.00 16.83 89 LYS A CA 1
ATOM 704 C C . LYS A 1 89 ? 70.929 70.920 13.478 1.00 16.81 89 LYS A C 1
ATOM 705 O O . LYS A 1 89 ? 71.370 69.984 14.149 1.00 16.44 89 LYS A O 1
ATOM 711 N N . GLY A 1 90 ? 71.403 72.161 13.538 1.00 16.02 90 GLY A N 1
ATOM 712 C CA . GLY A 1 90 ? 72.522 72.515 14.393 1.00 16.89 90 GLY A CA 1
ATOM 713 C C . GLY A 1 90 ? 72.389 72.101 15.845 1.00 15.88 90 GLY A C 1
ATOM 714 O O . GLY A 1 90 ? 73.376 71.705 16.459 1.00 15.64 90 GLY A O 1
ATOM 715 N N . ASP A 1 91 ? 71.184 72.197 16.402 1.00 16.02 91 ASP A N 1
ATOM 716 C CA . ASP A 1 91 ? 70.967 71.813 17.793 1.00 15.36 91 ASP A CA 1
ATOM 717 C C . ASP A 1 91 ? 71.297 70.341 18.015 1.00 16.04 91 ASP A C 1
ATOM 718 O O . ASP A 1 91 ? 71.937 69.982 19.002 1.00 16.81 91 ASP A O 1
ATOM 723 N N . LEU A 1 92 ? 70.853 69.487 17.096 1.00 15.55 92 LEU A N 1
ATOM 724 C CA . LEU A 1 92 ? 71.104 68.058 17.209 1.00 16.62 92 LEU A CA 1
ATOM 725 C C . LEU A 1 92 ? 72.582 67.742 17.015 1.00 15.52 92 LEU A C 1
ATOM 726 O O . LEU A 1 92 ? 73.130 66.869 17.689 1.00 16.84 92 LEU A O 1
ATOM 731 N N . ALA A 1 93 ? 73.226 68.448 16.090 1.00 15.29 93 ALA A N 1
ATOM 732 C CA . ALA A 1 93 ? 74.645 68.232 15.833 1.00 15.15 93 ALA A CA 1
ATOM 733 C C . ALA A 1 93 ? 75.459 68.530 17.092 1.00 15.07 93 ALA A C 1
ATOM 734 O O . ALA A 1 93 ? 76.328 67.750 17.481 1.00 16.50 93 ALA A O 1
ATOM 736 N N . LEU A 1 94 ? 75.167 69.665 17.721 1.00 14.69 94 LEU A N 1
ATOM 737 C CA . LEU A 1 94 ? 75.866 70.057 18.943 1.00 14.32 94 LEU A CA 1
ATOM 738 C C . LEU A 1 94 ? 75.592 69.059 20.068 1.00 14.49 94 LEU A C 1
ATOM 739 O O . LEU A 1 94 ? 76.514 68.640 20.769 1.00 15.13 94 LEU A O 1
ATOM 744 N N . ALA A 1 95 ? 74.329 68.671 20.229 1.00 15.40 95 ALA A N 1
ATOM 745 C CA . ALA A 1 95 ? 73.955 67.726 21.274 1.00 15.66 95 ALA A CA 1
ATOM 746 C C . ALA A 1 95 ? 74.656 66.380 21.103 1.00 16.10 95 ALA A C 1
ATOM 747 O O . ALA A 1 95 ? 75.172 65.818 22.064 1.00 17.42 95 ALA A O 1
ATOM 749 N N . ARG A 1 96 ? 74.675 65.861 19.880 1.00 16.53 96 ARG A N 1
ATOM 750 C CA . ARG A 1 96 ? 75.322 64.580 19.637 1.00 17.19 96 ARG A CA 1
ATOM 751 C C . ARG A 1 96 ? 76.830 64.646 19.847 1.00 16.34 96 ARG A C 1
ATOM 752 O O . ARG A 1 96 ? 77.436 63.692 20.330 1.00 16.89 96 ARG A O 1
ATOM 760 N N . ALA A 1 97 ? 77.438 65.776 19.496 1.00 16.53 97 ALA A N 1
ATOM 761 C CA . ALA A 1 97 ? 78.874 65.935 19.684 1.00 15.72 97 ALA A CA 1
ATOM 762 C C . ALA A 1 97 ? 79.183 65.998 21.180 1.00 15.12 97 ALA A C 1
ATOM 763 O O . ALA A 1 97 ? 80.124 65.369 21.656 1.00 15.34 97 ALA A O 1
ATOM 765 N N . ALA A 1 98 ? 78.383 66.759 21.918 1.00 15.25 98 ALA A N 1
ATOM 766 C CA . ALA A 1 98 ? 78.579 66.872 23.357 1.00 15.69 98 ALA A CA 1
ATOM 767 C C . ALA A 1 98 ? 78.441 65.488 23.985 1.00 16.43 98 ALA A C 1
ATOM 768 O O . ALA A 1 98 ? 79.258 65.079 24.805 1.00 16.55 98 ALA A O 1
ATOM 770 N N . THR A 1 99 ? 77.403 64.765 23.581 1.00 17.36 99 THR A N 1
ATOM 771 C CA . THR A 1 99 ? 77.159 63.432 24.114 1.00 17.91 99 THR A CA 1
ATOM 772 C C . THR A 1 99 ? 78.306 62.478 23.805 1.00 17.68 99 THR A C 1
ATOM 773 O O . THR A 1 99 ? 78.712 61.699 24.665 1.00 18.42 99 THR A O 1
ATOM 777 N N . LYS A 1 100 ? 78.833 62.529 22.586 1.00 17.75 100 LYS A N 1
ATOM 778 C CA . LYS A 1 100 ? 79.952 61.664 22.236 1.00 18.65 100 LYS A CA 1
ATOM 779 C C . LYS A 1 100 ? 81.185 62.019 23.069 1.00 18.27 100 LYS A C 1
ATOM 780 O O . LYS A 1 100 ? 82.008 61.155 23.371 1.00 19.22 100 LYS A O 1
ATOM 786 N N . ALA A 1 101 ? 81.296 63.290 23.449 1.00 18.17 101 ALA A N 1
ATOM 787 C CA . ALA A 1 101 ? 82.428 63.757 24.243 1.00 17.73 101 ALA A CA 1
ATOM 788 C C . ALA A 1 101 ? 82.241 63.507 25.736 1.00 18.09 101 ALA A C 1
ATOM 789 O O . ALA A 1 101 ? 83.176 63.673 26.516 1.00 20.96 101 ALA A O 1
ATOM 791 N N . GLY A 1 102 ? 81.032 63.121 26.133 1.00 17.55 102 GLY A N 1
ATOM 792 C CA . GLY A 1 102 ? 80.765 62.852 27.536 1.00 17.42 102 GLY A CA 1
ATOM 793 C C . GLY A 1 102 ? 80.439 64.077 28.372 1.00 16.87 102 GLY A C 1
ATOM 794 O O . GLY A 1 102 ? 80.617 64.067 29.592 1.00 17.12 102 GLY A O 1
ATOM 795 N N . ILE A 1 103 ? 79.962 65.136 27.724 1.00 15.97 103 ILE A N 1
ATOM 796 C CA . ILE A 1 103 ? 79.609 66.358 28.436 1.00 15.80 103 ILE A CA 1
ATOM 797 C C . ILE A 1 103 ? 78.187 66.784 28.110 1.00 16.18 103 ILE A C 1
ATOM 798 O O . ILE A 1 103 ? 77.624 66.386 27.089 1.00 16.48 103 ILE A O 1
ATOM 803 N N . PRO A 1 104 ? 77.585 67.602 28.979 1.00 15.47 104 PRO A N 1
ATOM 804 C CA . PRO A 1 104 ? 76.218 68.082 28.773 1.00 15.32 104 PRO A CA 1
ATOM 805 C C . PRO A 1 104 ? 76.070 69.086 27.635 1.00 15.64 104 PRO A C 1
ATOM 806 O O . PRO A 1 104 ? 77.030 69.760 27.237 1.00 15.50 104 PRO A O 1
ATOM 810 N N . PHE A 1 105 ? 74.849 69.170 27.120 1.00 15.30 105 PHE A N 1
ATOM 811 C CA . PHE A 1 105 ? 74.488 70.116 26.074 1.00 14.91 105 PHE A CA 1
ATOM 812 C C . PHE A 1 105 ? 73.297 70.888 26.620 1.00 14.24 105 PHE A C 1
ATOM 813 O O . PHE A 1 105 ? 72.375 70.289 27.179 1.00 15.75 105 PHE A O 1
ATOM 821 N N . VAL A 1 106 ? 73.304 72.207 26.458 1.00 14.20 106 VAL A N 1
ATOM 822 C CA . VAL A 1 106 ? 72.208 73.030 26.945 1.00 15.12 106 VAL A CA 1
ATOM 823 C C . VAL A 1 106 ? 71.400 73.575 25.772 1.00 15.05 106 VAL A C 1
ATOM 824 O O . VAL A 1 106 ? 71.923 74.312 24.934 1.00 14.97 106 VAL A O 1
ATOM 828 N N . LEU A 1 107 ? 70.123 73.202 25.722 1.00 15.54 107 LEU A N 1
ATOM 829 C CA . LEU A 1 107 ? 69.224 73.648 24.666 1.00 15.59 107 LEU A CA 1
ATOM 830 C C . LEU A 1 107 ? 68.663 75.025 24.998 1.00 14.72 107 LEU A C 1
ATOM 831 O O . LEU A 1 107 ? 68.211 75.269 26.115 1.00 15.58 107 LEU A O 1
ATOM 836 N N . SER A 1 108 ? 68.692 75.921 24.019 1.00 15.11 108 SER A N 1
ATOM 837 C CA . SER A 1 108 ? 68.180 77.276 24.183 1.00 14.76 108 SER A CA 1
ATOM 838 C C . SER A 1 108 ? 66.667 77.349 24.018 1.00 16.48 108 SER A C 1
ATOM 839 O O . SER A 1 108 ? 66.072 76.548 23.296 1.00 16.62 108 SER A O 1
ATOM 842 N N . THR A 1 109 ? 66.048 78.313 24.687 1.00 15.64 109 THR A N 1
ATOM 843 C CA . THR A 1 109 ? 64.610 78.505 24.555 1.00 16.37 109 THR A CA 1
ATOM 844 C C . THR A 1 109 ? 64.347 78.917 23.107 1.00 17.95 109 THR A C 1
ATOM 845 O O . THR A 1 109 ? 63.277 78.649 22.558 1.00 18.45 109 THR A O 1
ATOM 849 N N . ALA A 1 110 ? 65.338 79.559 22.495 1.00 16.95 110 ALA A N 1
ATOM 850 C CA . ALA A 1 110 ? 65.238 80.022 21.112 1.00 17.07 110 ALA A CA 1
ATOM 851 C C . ALA A 1 110 ? 65.868 79.039 20.128 1.00 16.65 110 ALA A C 1
ATOM 852 O O . ALA A 1 110 ? 66.391 79.438 19.085 1.00 17.52 110 ALA A O 1
ATOM 854 N N . SER A 1 111 ? 65.812 77.756 20.462 1.00 16.53 111 SER A N 1
ATOM 855 C CA . SER A 1 111 ? 66.372 76.716 19.607 1.00 17.59 111 SER A CA 1
ATOM 856 C C . SER A 1 111 ? 65.502 76.492 18.371 1.00 18.11 111 SER A C 1
ATOM 857 O O . SER A 1 111 ? 64.343 76.911 18.327 1.00 18.87 111 SER A O 1
ATOM 860 N N . ASN A 1 112 ? 66.068 75.830 17.367 1.00 18.93 112 ASN A N 1
ATOM 861 C CA . ASN A 1 112 ? 65.327 75.545 16.143 1.00 20.25 112 ASN A CA 1
ATOM 862 C C . ASN A 1 112 ? 64.759 74.134 16.174 1.00 21.79 112 ASN A C 1
ATOM 863 O O . ASN A 1 112 ? 64.004 73.738 15.285 1.00 23.65 112 ASN A O 1
ATOM 868 N N . MET A 1 113 ? 65.133 73.378 17.202 1.00 22.80 113 MET A N 1
ATOM 869 C CA . MET A 1 113 ? 64.632 72.022 17.393 1.00 23.95 113 MET A CA 1
ATOM 870 C C . MET A 1 113 ? 63.937 72.032 18.747 1.00 23.58 113 MET A C 1
ATOM 871 O O . MET A 1 113 ? 64.472 72.561 19.722 1.00 23.38 113 MET A O 1
ATOM 876 N N . SER A 1 114 ? 62.745 71.450 18.808 1.00 22.30 114 SER A N 1
ATOM 877 C CA . SER A 1 114 ? 61.968 71.434 20.038 1.00 22.45 114 SER A CA 1
ATOM 878 C C . SER A 1 114 ? 62.568 70.629 21.184 1.00 21.68 114 SER A C 1
ATOM 879 O O . SER A 1 114 ? 63.359 69.705 20.983 1.00 21.80 114 SER A O 1
ATOM 882 N N . ILE A 1 115 ? 62.165 71.000 22.393 1.00 21.99 115 ILE A N 1
ATOM 883 C CA . ILE A 1 115 ? 62.596 70.337 23.613 1.00 22.17 115 ILE A CA 1
ATOM 884 C C . ILE A 1 115 ? 62.343 68.838 23.483 1.00 23.35 115 ILE A C 1
ATOM 885 O O . ILE A 1 115 ? 63.211 68.015 23.773 1.00 23.25 115 ILE A O 1
ATOM 890 N N . GLU A 1 116 ? 61.142 68.499 23.025 1.00 24.15 116 GLU A N 1
ATOM 891 C CA . GLU A 1 116 ? 60.726 67.111 22.866 1.00 25.57 116 GLU A CA 1
ATOM 892 C C . GLU A 1 116 ? 61.499 66.350 21.793 1.00 24.52 116 GLU A C 1
ATOM 893 O O . GLU A 1 116 ? 61.947 65.226 22.024 1.00 25.47 116 GLU A O 1
ATOM 899 N N . ASP A 1 117 ? 61.641 66.956 20.617 1.00 25.37 117 ASP A N 1
ATOM 900 C CA . ASP A 1 117 ? 62.348 66.306 19.518 1.00 26.01 117 ASP A CA 1
ATOM 901 C C . ASP A 1 117 ? 63.806 65.997 19.839 1.00 25.19 117 ASP A C 1
ATOM 902 O O . ASP A 1 117 ? 64.313 64.939 19.469 1.00 25.38 117 ASP A O 1
ATOM 907 N N . LEU A 1 118 ? 64.483 66.910 20.528 1.00 24.72 118 LEU A N 1
ATOM 908 C CA . LEU A 1 118 ? 65.877 66.677 20.874 1.00 24.72 118 LEU A CA 1
ATOM 909 C C . LEU A 1 118 ? 66.000 65.517 21.855 1.00 24.13 118 LEU A C 1
ATOM 910 O O . LEU A 1 118 ? 66.846 64.639 21.688 1.00 24.65 118 LEU A O 1
ATOM 915 N N . ALA A 1 119 ? 65.148 65.517 22.877 1.00 24.54 119 ALA A N 1
ATOM 916 C CA . ALA A 1 119 ? 65.165 64.471 23.892 1.00 26.07 119 ALA A CA 1
ATOM 917 C C . ALA A 1 119 ? 64.929 63.094 23.281 1.00 26.65 119 ALA A C 1
ATOM 918 O O . ALA A 1 119 ? 65.448 62.090 23.768 1.00 27.00 119 ALA A O 1
ATOM 920 N N . ARG A 1 120 ? 64.144 63.053 22.210 1.00 28.31 120 ARG A N 1
ATOM 921 C CA . ARG A 1 120 ? 63.838 61.796 21.542 1.00 29.03 120 ARG A CA 1
ATOM 922 C C . ARG A 1 120 ? 64.966 61.339 20.622 1.00 28.53 120 ARG A C 1
ATOM 923 O O . ARG A 1 120 ? 65.108 60.147 20.352 1.00 28.96 120 ARG A O 1
ATOM 931 N N . GLN A 1 121 ? 65.780 62.282 20.157 1.00 27.66 121 GLN A N 1
ATOM 932 C CA . GLN A 1 121 ? 66.870 61.952 19.246 1.00 26.57 121 GLN A CA 1
ATOM 933 C C . GLN A 1 121 ? 68.271 61.965 19.853 1.00 25.35 121 GLN A C 1
ATOM 934 O O . GLN A 1 121 ? 69.252 61.704 19.156 1.00 25.99 121 GLN A O 1
ATOM 940 N N . CYS A 1 122 ? 68.367 62.265 21.144 1.00 24.91 122 CYS A N 1
ATOM 941 C CA . CYS A 1 122 ? 69.661 62.298 21.822 1.00 24.28 122 CYS A CA 1
ATOM 942 C C . CYS A 1 122 ? 69.514 61.824 23.263 1.00 23.38 122 CYS A C 1
ATOM 943 O O . CYS A 1 122 ? 68.704 62.355 24.018 1.00 23.99 122 CYS A O 1
ATOM 946 N N . ASP A 1 123 ? 70.307 60.827 23.640 1.00 24.31 123 ASP A N 1
ATOM 947 C CA . ASP A 1 123 ? 70.247 60.271 24.988 1.00 25.49 123 ASP A CA 1
ATOM 948 C C . ASP A 1 123 ? 71.345 60.766 25.926 1.00 24.90 123 ASP A C 1
ATOM 949 O O . ASP A 1 123 ? 71.636 60.127 26.939 1.00 24.77 123 ASP A O 1
ATOM 954 N N . GLY A 1 124 ? 71.952 61.901 25.593 1.00 23.80 124 GLY A N 1
ATOM 955 C CA . GLY A 1 124 ? 73.000 62.441 26.441 1.00 22.42 124 GLY A CA 1
ATOM 956 C C . GLY A 1 124 ? 72.417 63.224 27.601 1.00 21.55 124 GLY A C 1
ATOM 957 O O . GLY A 1 124 ? 71.214 63.163 27.856 1.00 21.23 124 GLY A O 1
ATOM 958 N N . ASP A 1 125 ? 73.265 63.952 28.321 1.00 19.82 125 ASP A N 1
ATOM 959 C CA . ASP A 1 125 ? 72.795 64.757 29.442 1.00 19.71 125 ASP A CA 1
ATOM 960 C C . ASP A 1 125 ? 72.330 66.088 28.869 1.00 18.99 125 ASP A C 1
ATOM 961 O O . ASP A 1 125 ? 73.143 66.942 28.505 1.00 18.42 125 ASP A O 1
ATOM 966 N N . LEU A 1 126 ? 71.016 66.258 28.785 1.00 17.73 126 LEU A N 1
ATOM 967 C CA . LEU A 1 126 ? 70.444 67.469 28.225 1.00 17.91 126 LEU A CA 1
ATOM 968 C C . LEU A 1 126 ? 69.964 68.442 29.284 1.00 17.52 126 LEU A C 1
ATOM 969 O O . LEU A 1 126 ? 69.249 68.074 30.211 1.00 17.84 126 LEU A O 1
ATOM 974 N N . TRP A 1 127 ? 70.378 69.694 29.136 1.00 16.56 127 TRP A N 1
ATOM 975 C CA . TRP A 1 127 ? 69.985 70.756 30.045 1.00 15.26 127 TRP A CA 1
ATOM 976 C C . TRP A 1 127 ? 69.094 71.693 29.247 1.00 14.86 127 TRP A C 1
ATOM 977 O O . TRP A 1 127 ? 69.211 71.768 28.025 1.00 15.43 127 TRP A O 1
ATOM 988 N N . PHE A 1 128 ? 68.202 72.403 29.925 1.00 15.50 128 PHE A N 1
ATOM 989 C CA . PHE A 1 128 ? 67.337 73.343 29.234 1.00 15.50 128 PHE A CA 1
ATOM 990 C C . PHE A 1 128 ? 67.538 74.755 29.766 1.00 14.81 128 PHE A C 1
ATOM 991 O O . PHE A 1 128 ? 67.482 74.985 30.976 1.00 15.84 128 PHE A O 1
ATOM 999 N N . GLN A 1 129 ? 67.780 75.692 28.854 1.00 14.73 129 GLN A N 1
ATOM 1000 C CA . GLN A 1 129 ? 67.967 77.091 29.213 1.00 15.06 129 GLN A CA 1
ATOM 1001 C C . GLN A 1 129 ? 66.659 77.818 28.962 1.00 15.27 129 GLN A C 1
ATOM 1002 O O . GLN A 1 129 ? 66.121 77.791 27.851 1.00 16.37 129 GLN A O 1
ATOM 1008 N N . LEU A 1 130 ? 66.166 78.478 30.002 1.00 15.47 130 LEU A N 1
ATOM 1009 C CA . LEU A 1 130 ? 64.907 79.191 29.937 1.00 15.95 130 LEU A CA 1
ATOM 1010 C C . LEU A 1 130 ? 64.986 80.709 29.837 1.00 17.22 130 LEU A C 1
ATOM 1011 O O . LEU A 1 130 ? 65.742 81.361 30.561 1.00 17.25 130 LEU A O 1
ATOM 1016 N N . TYR A 1 131 ? 64.198 81.251 28.913 1.00 17.11 131 TYR A N 1
ATOM 1017 C CA . TYR A 1 131 ? 64.045 82.686 28.737 1.00 17.86 131 TYR A CA 1
ATOM 1018 C C . TYR A 1 131 ? 62.573 82.863 29.070 1.00 19.08 131 TYR A C 1
ATOM 1019 O O . TYR A 1 131 ? 61.735 82.101 28.582 1.00 19.99 131 TYR A O 1
ATOM 1028 N N . VAL A 1 132 ? 62.248 83.843 29.899 1.00 19.05 132 VAL A N 1
ATOM 1029 C CA . VAL A 1 132 ? 60.856 84.069 30.249 1.00 20.52 132 VAL A CA 1
ATOM 1030 C C . VAL A 1 132 ? 60.306 85.275 29.507 1.00 22.10 132 VAL A C 1
ATOM 1031 O O . VAL A 1 132 ? 60.766 86.402 29.698 1.00 22.38 132 VAL A O 1
ATOM 1035 N N . ILE A 1 133 ? 59.332 85.020 28.640 1.00 23.56 133 ILE A N 1
ATOM 1036 C CA . ILE A 1 133 ? 58.683 86.073 27.873 1.00 25.19 133 ILE A CA 1
ATOM 1037 C C . ILE A 1 133 ? 57.301 86.230 28.492 1.00 25.78 133 ILE A C 1
ATOM 1038 O O . ILE A 1 133 ? 56.834 87.340 28.740 1.00 26.74 133 ILE A O 1
ATOM 1043 N N . HIS A 1 134 ? 56.665 85.089 28.739 1.00 25.82 134 HIS A N 1
ATOM 1044 C CA . HIS A 1 134 ? 55.341 85.024 29.348 1.00 26.76 134 HIS A CA 1
ATOM 1045 C C . HIS A 1 134 ? 55.409 83.923 30.405 1.00 25.73 134 HIS A C 1
ATOM 1046 O O . HIS A 1 134 ? 55.841 82.810 30.111 1.00 24.16 134 HIS A O 1
ATOM 1053 N N . ARG A 1 135 ? 54.991 84.230 31.632 1.00 25.76 135 ARG A N 1
ATOM 1054 C CA . ARG A 1 135 ? 55.036 83.250 32.722 1.00 27.40 135 ARG A CA 1
ATOM 1055 C C . ARG A 1 135 ? 54.389 81.917 32.391 1.00 26.71 135 ARG A C 1
ATOM 1056 O O . ARG A 1 135 ? 54.994 80.868 32.599 1.00 26.04 135 ARG A O 1
ATOM 1064 N N . GLU A 1 136 ? 53.152 81.954 31.904 1.00 26.76 136 GLU A N 1
ATOM 1065 C CA . GLU A 1 136 ? 52.443 80.725 31.574 1.00 27.59 136 GLU A CA 1
ATOM 1066 C C . GLU A 1 136 ? 53.195 79.901 30.537 1.00 25.92 136 GLU A C 1
ATOM 1067 O O . GLU A 1 136 ? 53.334 78.688 30.682 1.00 26.05 136 GLU A O 1
ATOM 1073 N N . ILE A 1 137 ? 53.676 80.564 29.490 1.00 25.45 137 ILE A N 1
ATOM 1074 C CA . ILE A 1 137 ? 54.417 79.884 28.436 1.00 24.95 137 ILE A CA 1
ATOM 1075 C C . ILE A 1 137 ? 55.702 79.282 28.998 1.00 23.72 137 ILE A C 1
ATOM 1076 O O . ILE A 1 137 ? 56.076 78.162 28.651 1.00 23.40 137 ILE A O 1
ATOM 1081 N N . ALA A 1 138 ? 56.372 80.029 29.870 1.00 23.45 138 ALA A N 1
ATOM 1082 C CA . ALA A 1 138 ? 57.607 79.551 30.476 1.00 22.85 138 ALA A CA 1
ATOM 1083 C C . ALA A 1 138 ? 57.313 78.301 31.296 1.00 22.59 138 ALA A C 1
ATOM 1084 O O . ALA A 1 138 ? 58.050 77.319 31.233 1.00 21.77 138 ALA A O 1
ATOM 1086 N N . GLN A 1 139 ? 56.226 78.337 32.061 1.00 23.42 139 GLN A N 1
ATOM 1087 C CA . GLN A 1 139 ? 55.856 77.189 32.876 1.00 23.95 139 GLN A CA 1
ATOM 1088 C C . GLN A 1 139 ? 55.636 75.979 31.975 1.00 22.66 139 GLN A C 1
ATOM 1089 O O . GLN A 1 139 ? 56.007 74.859 32.324 1.00 22.93 139 GLN A O 1
ATOM 1095 N N . GLY A 1 140 ? 55.034 76.214 30.813 1.00 22.41 140 GLY A N 1
ATOM 1096 C CA . GLY A 1 140 ? 54.788 75.132 29.877 1.00 22.71 140 GLY A CA 1
ATOM 1097 C C . GLY A 1 140 ? 56.070 74.482 29.391 1.00 22.56 140 GLY A C 1
ATOM 1098 O O . GLY A 1 140 ? 56.163 73.259 29.307 1.00 23.22 140 GLY A O 1
ATOM 1099 N N . MET A 1 141 ? 57.068 75.300 29.068 1.00 22.18 141 MET A N 1
ATOM 1100 C CA . MET A 1 141 ? 58.343 74.780 28.593 1.00 21.52 141 MET A CA 1
ATOM 1101 C C . MET A 1 141 ? 59.098 74.050 29.692 1.00 19.53 141 MET A C 1
ATOM 1102 O O . MET A 1 141 ? 59.717 73.016 29.447 1.00 20.32 141 MET A O 1
ATOM 1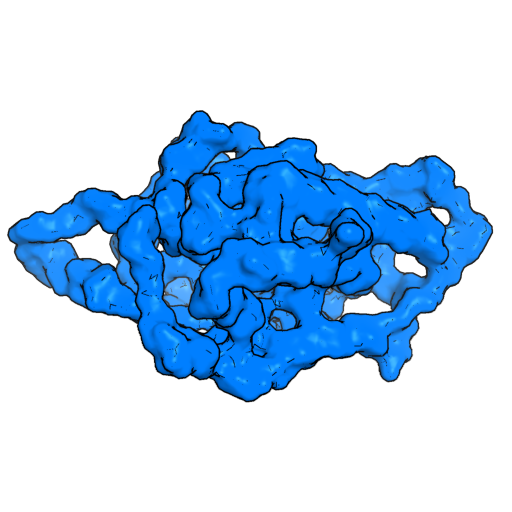107 N N . VAL A 1 142 ? 59.052 74.598 30.903 1.00 20.40 142 VAL A N 1
ATOM 1108 C CA . VAL A 1 142 ? 59.733 73.987 32.035 1.00 21.42 142 VAL A CA 1
ATOM 1109 C C . VAL A 1 142 ? 59.175 72.591 32.293 1.00 22.15 142 VAL A C 1
ATOM 1110 O O . VAL A 1 142 ? 59.933 71.633 32.445 1.00 21.82 142 VAL A O 1
ATOM 1114 N N . LEU A 1 143 ? 57.851 72.465 32.331 1.00 24.06 143 LEU A N 1
ATOM 1115 C CA . LEU A 1 143 ? 57.256 71.155 32.564 1.00 24.93 143 LEU A CA 1
ATOM 1116 C C . LEU A 1 143 ? 57.536 70.217 31.402 1.00 24.27 143 LEU A C 1
ATOM 1117 O O . LEU A 1 143 ? 57.721 69.015 31.594 1.00 23.83 143 LEU A O 1
ATOM 1122 N N . LYS A 1 144 ? 57.587 70.769 30.195 1.00 24.55 144 LYS A N 1
ATOM 1123 C CA . LYS A 1 144 ? 57.862 69.961 29.021 1.00 25.37 144 LYS A CA 1
ATOM 1124 C C . LYS A 1 144 ? 59.271 69.391 29.144 1.00 24.33 144 LYS A C 1
ATOM 1125 O O . LYS A 1 144 ? 59.502 68.213 28.875 1.00 24.54 144 LYS A O 1
ATOM 1131 N N . ALA A 1 145 ? 60.213 70.232 29.560 1.00 23.08 145 ALA A N 1
ATOM 1132 C CA . ALA A 1 145 ? 61.595 69.799 29.728 1.00 22.28 145 ALA A CA 1
ATOM 1133 C C . ALA A 1 145 ? 61.676 68.758 30.841 1.00 21.95 145 ALA A C 1
ATOM 1134 O O . ALA A 1 145 ? 62.418 67.784 30.742 1.00 21.99 145 ALA A O 1
ATOM 1136 N N . LEU A 1 146 ? 60.903 68.971 31.900 1.00 22.83 146 LEU A N 1
ATOM 1137 C CA . LEU A 1 146 ? 60.878 68.047 33.027 1.00 23.96 146 LEU A CA 1
ATOM 1138 C C . LEU A 1 146 ? 60.387 66.665 32.601 1.00 24.63 146 LEU A C 1
ATOM 1139 O O . LEU A 1 146 ? 61.012 65.651 32.907 1.00 24.59 146 LEU A O 1
ATOM 1144 N N . HIS A 1 147 ? 59.269 66.635 31.883 1.00 25.41 147 HIS A N 1
ATOM 1145 C CA . HIS A 1 147 ? 58.682 65.376 31.436 1.00 26.96 147 HIS A CA 1
ATOM 1146 C C . HIS A 1 147 ? 59.466 64.635 30.356 1.00 27.09 147 HIS A C 1
ATOM 1147 O O . HIS A 1 147 ? 59.285 63.430 30.180 1.00 28.22 147 HIS A O 1
ATOM 1154 N N . THR A 1 148 ? 60.337 65.335 29.636 1.00 25.73 148 THR A N 1
ATOM 1155 C CA . THR A 1 148 ? 61.110 64.689 28.580 1.00 25.66 148 THR A CA 1
ATOM 1156 C C . THR A 1 148 ? 62.526 64.273 28.975 1.00 24.96 148 THR A C 1
ATOM 1157 O O . THR A 1 148 ? 63.310 63.845 28.127 1.00 26.68 148 THR A O 1
ATOM 1161 N N . GLY A 1 149 ? 62.861 64.406 30.255 1.00 25.02 149 GLY A N 1
ATOM 1162 C CA . GLY A 1 149 ? 64.174 63.977 30.705 1.00 24.39 149 GLY A CA 1
ATOM 1163 C C . GLY A 1 149 ? 65.311 64.967 30.885 1.00 23.27 149 GLY A C 1
ATOM 1164 O O . GLY A 1 149 ? 66.438 64.546 31.151 1.00 23.22 149 GLY A O 1
ATOM 1165 N N . TYR A 1 150 ? 65.057 66.263 30.738 1.00 23.05 150 TYR A N 1
ATOM 1166 C CA . TYR A 1 150 ? 66.134 67.229 30.932 1.00 22.41 150 TYR A CA 1
ATOM 1167 C C . TYR A 1 150 ? 66.506 67.213 32.408 1.00 22.29 150 TYR A C 1
ATOM 1168 O O . TYR A 1 150 ? 65.640 67.300 33.275 1.00 23.18 150 TYR A O 1
ATOM 1177 N N . THR A 1 151 ? 67.801 67.092 32.685 1.00 21.25 151 THR A N 1
ATOM 1178 C CA . THR A 1 151 ? 68.289 67.002 34.058 1.00 20.74 151 THR A CA 1
ATOM 1179 C C . THR A 1 151 ? 68.463 68.309 34.807 1.00 19.78 151 THR A C 1
ATOM 1180 O O . THR A 1 151 ? 68.294 68.365 36.025 1.00 21.03 151 THR A O 1
ATOM 1184 N N . THR A 1 152 ? 68.801 69.360 34.077 1.00 19.22 152 THR A N 1
ATOM 1185 C CA . THR A 1 152 ? 69.086 70.637 34.703 1.00 18.09 152 THR A CA 1
ATOM 1186 C C . THR A 1 152 ? 68.413 71.805 34.004 1.00 16.54 152 THR A C 1
ATOM 1187 O O . THR A 1 152 ? 68.285 71.812 32.782 1.00 16.61 152 THR A O 1
ATOM 1191 N N . LEU A 1 153 ? 67.985 72.787 34.790 1.00 16.13 153 LEU A N 1
ATOM 1192 C CA . LEU A 1 153 ? 67.332 73.972 34.259 1.00 15.77 153 LEU A CA 1
ATOM 1193 C C . LEU A 1 153 ? 68.218 75.186 34.494 1.00 15.53 153 LEU A C 1
ATOM 1194 O O . LEU A 1 153 ? 68.709 75.402 35.603 1.00 16.69 153 LEU A O 1
ATOM 1199 N N . VAL A 1 154 ? 68.415 75.971 33.442 1.00 15.88 154 VAL A N 1
ATOM 1200 C CA . VAL A 1 154 ? 69.237 77.173 33.509 1.00 15.04 154 VAL A CA 1
ATOM 1201 C C . VAL A 1 154 ? 68.389 78.388 33.166 1.00 15.35 154 VAL A C 1
ATOM 1202 O O . VAL A 1 154 ? 67.814 78.460 32.082 1.00 16.76 154 VAL A O 1
ATOM 1206 N N . LEU A 1 155 ? 68.301 79.337 34.088 1.00 15.43 155 LEU A N 1
ATOM 1207 C CA . LEU A 1 155 ? 67.544 80.554 33.839 1.00 14.45 155 LEU A CA 1
ATOM 1208 C C . LEU A 1 155 ? 68.517 81.637 33.396 1.00 14.75 155 LEU A C 1
ATOM 1209 O O . LEU A 1 155 ? 69.430 81.983 34.139 1.00 15.41 155 LEU A O 1
ATOM 1214 N N . THR A 1 156 ? 68.338 82.161 32.188 1.00 14.95 156 THR A N 1
ATOM 1215 C CA . THR A 1 156 ? 69.212 83.228 31.710 1.00 14.66 156 THR A CA 1
ATOM 1216 C C . THR A 1 156 ? 68.553 84.547 32.071 1.00 15.54 156 THR A C 1
ATOM 1217 O O . THR A 1 156 ? 67.415 84.820 31.687 1.00 17.22 156 THR A O 1
ATOM 1221 N N . THR A 1 157 ? 69.292 85.363 32.814 1.00 15.01 157 THR A N 1
ATOM 1222 C CA . THR A 1 157 ? 68.788 86.628 33.325 1.00 15.51 157 THR A CA 1
ATOM 1223 C C . THR A 1 157 ? 69.379 87.900 32.735 1.00 14.84 157 THR A C 1
ATOM 1224 O O . THR A 1 157 ? 69.013 88.997 33.163 1.00 15.79 157 THR A O 1
ATOM 1228 N N . ASP A 1 158 ? 70.275 87.781 31.761 1.00 15.42 158 ASP A N 1
ATOM 1229 C CA . ASP A 1 158 ? 70.894 88.982 31.216 1.00 15.61 158 ASP A CA 1
ATOM 1230 C C . ASP A 1 158 ? 70.383 89.519 29.889 1.00 15.59 158 ASP A C 1
ATOM 1231 O O . ASP A 1 158 ? 71.129 90.156 29.145 1.00 16.75 158 ASP A O 1
ATOM 1236 N N . VAL A 1 159 ? 69.112 89.276 29.590 1.00 16.40 159 VAL A N 1
ATOM 1237 C CA . VAL A 1 159 ? 68.531 89.799 28.360 1.00 17.29 159 VAL A CA 1
ATOM 1238 C C . VAL A 1 159 ? 67.165 90.412 28.669 1.00 17.54 159 VAL A C 1
ATOM 1239 O O . VAL A 1 159 ? 66.176 90.133 27.989 1.00 18.38 159 VAL A O 1
ATOM 1243 N N . ALA A 1 160 ? 67.121 91.244 29.708 1.00 18.16 160 ALA A N 1
ATOM 1244 C CA . ALA A 1 160 ? 65.889 91.920 30.114 1.00 19.77 160 ALA A CA 1
ATOM 1245 C C . ALA A 1 160 ? 65.433 92.781 28.943 1.00 20.54 160 ALA A C 1
ATOM 1246 O O . ALA A 1 160 ? 64.238 92.992 28.733 1.00 21.79 160 ALA A O 1
ATOM 1248 N N . VAL A 1 161 ? 66.411 93.291 28.202 1.00 18.85 161 VAL A N 1
ATOM 1249 C CA . VAL A 1 161 ? 66.181 94.081 26.998 1.00 18.33 161 VAL A CA 1
ATOM 1250 C C . VAL A 1 161 ? 67.237 93.567 26.026 1.00 18.58 161 VAL A C 1
ATOM 1251 O O . VAL A 1 161 ? 68.221 92.958 26.445 1.00 18.25 161 VAL A O 1
ATOM 1255 N N . ASN A 1 162 ? 67.036 93.791 24.736 1.00 19.06 162 ASN A N 1
ATOM 1256 C CA . ASN A 1 162 ? 67.976 93.304 23.738 1.00 19.27 162 ASN A CA 1
ATOM 1257 C C . ASN A 1 162 ? 69.257 94.127 23.657 1.00 18.28 162 ASN A C 1
ATOM 1258 O O . ASN A 1 162 ? 69.233 95.355 23.764 1.00 18.39 162 ASN A O 1
ATOM 1263 N N . GLY A 1 163 ? 70.377 93.434 23.471 1.00 18.26 163 GLY A N 1
ATOM 1264 C CA . GLY A 1 163 ? 71.655 94.111 23.355 1.00 18.21 163 GLY A CA 1
ATOM 1265 C C . GLY A 1 163 ? 71.718 94.907 22.065 1.00 17.61 163 GLY A C 1
ATOM 1266 O O . GLY A 1 163 ? 71.119 94.529 21.059 1.00 19.43 163 GLY A O 1
ATOM 1267 N N . TYR A 1 164 ? 72.452 96.012 22.091 1.00 15.76 164 TYR A N 1
ATOM 1268 C CA . TYR A 1 164 ? 72.578 96.870 20.920 1.00 15.68 164 TYR A CA 1
ATOM 1269 C C . TYR A 1 164 ? 73.767 96.409 20.087 1.00 15.47 164 TYR A C 1
ATOM 1270 O O . TYR A 1 164 ? 74.875 96.930 20.224 1.00 14.86 164 TYR A O 1
ATOM 1279 N N . ARG A 1 165 ? 73.537 95.417 19.234 1.00 15.47 165 ARG A N 1
ATOM 1280 C CA . ARG A 1 165 ? 74.597 94.886 18.390 1.00 15.87 165 ARG A CA 1
ATOM 1281 C C . ARG A 1 165 ? 74.527 95.580 17.040 1.00 16.29 165 ARG A C 1
ATOM 1282 O O . ARG A 1 165 ? 73.671 95.294 16.201 1.00 17.11 165 ARG A O 1
ATOM 1290 N N . GLU A 1 166 ? 75.454 96.507 16.850 1.00 15.96 166 GLU A N 1
ATOM 1291 C CA . GLU A 1 166 ? 75.487 97.329 15.658 1.00 16.04 166 GLU A CA 1
ATOM 1292 C C . GLU A 1 166 ? 75.779 96.640 14.330 1.00 16.38 166 GLU A C 1
ATOM 1293 O O . GLU A 1 166 ? 75.387 97.154 13.282 1.00 17.88 166 GLU A O 1
ATOM 1299 N N . ARG A 1 167 ? 76.438 95.483 14.344 1.00 16.11 167 ARG A N 1
ATOM 1300 C CA . ARG A 1 167 ? 76.673 94.791 13.077 1.00 16.93 167 ARG A CA 1
ATOM 1301 C C . ARG A 1 167 ? 75.313 94.385 12.510 1.00 17.34 167 ARG A C 1
ATOM 1302 O O . ARG A 1 167 ? 75.067 94.513 11.310 1.00 18.66 167 ARG A O 1
ATOM 1310 N N . ASP A 1 168 ? 74.433 93.889 13.376 1.00 17.28 168 ASP A N 1
ATOM 1311 C CA . ASP A 1 168 ? 73.101 93.466 12.949 1.00 19.01 168 ASP A CA 1
ATOM 1312 C C . ASP A 1 168 ? 72.302 94.646 12.409 1.00 19.93 168 ASP A C 1
ATOM 1313 O O . ASP A 1 168 ? 71.549 94.506 11.446 1.00 20.60 168 ASP A O 1
ATOM 1318 N N . LEU A 1 169 ? 72.454 95.808 13.036 1.00 18.90 169 LEU A N 1
ATOM 1319 C CA . LEU A 1 169 ? 71.741 96.997 12.589 1.00 19.87 169 LEU A CA 1
ATOM 1320 C C . LEU A 1 169 ? 72.231 97.406 11.202 1.00 21.43 169 LEU A C 1
ATOM 1321 O O . LEU A 1 169 ? 71.436 97.788 10.343 1.00 21.34 169 LEU A O 1
ATOM 1326 N N . HIS A 1 170 ? 73.537 97.315 10.978 1.00 22.41 170 HIS A N 1
ATOM 1327 C CA . HIS A 1 170 ? 74.104 97.664 9.678 1.00 25.06 170 HIS A CA 1
ATOM 1328 C C . HIS A 1 170 ? 73.639 96.690 8.600 1.00 26.23 170 HIS A C 1
ATOM 1329 O O . HIS A 1 170 ? 73.383 97.086 7.462 1.00 26.42 170 HIS A O 1
ATOM 1336 N N . ASN A 1 171 ? 73.538 95.414 8.959 1.00 26.32 171 ASN A N 1
ATOM 1337 C CA . ASN A 1 171 ? 73.119 94.389 8.010 1.00 27.95 171 ASN A CA 1
ATOM 1338 C C . ASN A 1 171 ? 71.608 94.192 7.955 1.00 29.66 171 ASN A C 1
ATOM 1339 O O . ASN A 1 171 ? 71.122 93.370 7.178 1.00 29.96 171 ASN A O 1
ATOM 1344 N N . ARG A 1 172 ? 70.865 94.938 8.768 1.00 31.60 172 ARG A N 1
ATOM 1345 C CA . ARG A 1 172 ? 69.413 94.787 8.802 1.00 34.38 172 ARG A CA 1
ATOM 1346 C C . ARG A 1 172 ? 69.108 93.309 9.024 1.00 36.51 172 ARG A C 1
ATOM 1347 O O . ARG A 1 172 ? 68.132 92.773 8.497 1.00 36.08 172 ARG A O 1
ATOM 1355 N N . PHE A 1 173 ? 69.961 92.658 9.809 1.00 38.39 173 PHE A N 1
ATOM 1356 C CA . PHE A 1 173 ? 69.826 91.237 10.107 1.00 41.55 173 PHE A CA 1
ATOM 1357 C C . PHE A 1 173 ? 68.407 90.819 10.474 1.00 43.98 173 PHE A C 1
ATOM 1358 O O . PHE A 1 173 ? 67.775 91.418 11.343 1.00 44.33 173 PHE A O 1
ATOM 1366 N N . LYS A 1 174 ? 67.923 89.778 9.805 1.00 46.78 174 LYS A N 1
ATOM 1367 C CA . LYS A 1 174 ? 66.590 89.240 10.049 1.00 49.35 174 LYS A CA 1
ATOM 1368 C C . LYS A 1 174 ? 66.710 87.732 10.285 1.00 51.01 174 LYS A C 1
ATOM 1369 O O . LYS A 1 174 ? 67.438 87.048 9.558 1.00 51.27 174 LYS A O 1
ATOM 1375 N N . ILE A 1 175 ? 66.017 87.222 11.309 1.00 53.13 175 ILE A N 1
ATOM 1376 C CA . ILE A 1 175 ? 66.041 85.787 11.624 1.00 55.11 175 ILE A CA 1
ATOM 1377 C C . ILE A 1 175 ? 65.739 85.024 10.332 1.00 56.29 175 ILE A C 1
ATOM 1378 O O . ILE A 1 175 ? 64.667 85.181 9.748 1.00 56.42 175 ILE A O 1
ATOM 1383 N N . PRO A 1 176 ? 66.698 84.209 9.859 1.00 57.49 176 PRO A N 1
ATOM 1384 C CA . PRO A 1 176 ? 66.566 83.413 8.633 1.00 58.30 176 PRO A CA 1
ATOM 1385 C C . PRO A 1 176 ? 65.182 82.794 8.473 1.00 59.02 176 PRO A C 1
ATOM 1386 O O . PRO A 1 176 ? 64.628 82.230 9.416 1.00 58.95 176 PRO A O 1
ATOM 1390 N N . PRO A 1 177 ? 64.608 82.890 7.264 1.00 59.61 177 PRO A N 1
ATOM 1391 C CA . PRO A 1 177 ? 63.282 82.346 6.968 1.00 59.90 177 PRO A CA 1
ATOM 1392 C C . PRO A 1 177 ? 63.106 80.856 7.257 1.00 60.09 177 PRO A C 1
ATOM 1393 O O . PRO A 1 177 ? 62.117 80.461 7.873 1.00 60.23 177 PRO A O 1
ATOM 1397 N N . PHE A 1 178 ? 64.050 80.020 6.820 1.00 60.06 178 PHE A N 1
ATOM 1398 C CA . PHE A 1 178 ? 63.918 78.582 7.052 1.00 59.83 178 PHE A CA 1
ATOM 1399 C C . PHE A 1 178 ? 64.100 78.211 8.508 1.00 59.02 178 PHE A C 1
ATOM 1400 O O . PHE A 1 178 ? 64.137 77.028 8.869 1.00 59.42 178 PHE A O 1
ATOM 1408 N N . LEU A 1 179 ? 64.172 79.248 9.338 1.00 57.55 179 LEU A N 1
ATOM 1409 C CA . LEU A 1 179 ? 64.371 79.073 10.761 1.00 55.65 179 LEU A CA 1
ATOM 1410 C C . LEU A 1 179 ? 63.188 79.246 11.705 1.00 54.00 179 LEU A C 1
ATOM 1411 O O . LEU A 1 179 ? 62.502 80.280 11.765 1.00 54.05 179 LEU A O 1
ATOM 1416 N N . THR A 1 180 ? 63.039 78.181 12.484 1.00 51.79 180 THR A N 1
ATOM 1417 C CA . THR A 1 180 ? 62.003 77.952 13.468 1.00 49.14 180 THR A CA 1
ATOM 1418 C C . THR A 1 180 ? 62.303 78.242 14.936 1.00 46.87 180 THR A C 1
ATOM 1419 O O . THR A 1 180 ? 63.342 77.854 15.476 1.00 47.13 180 THR A O 1
ATOM 1423 N N . LEU A 1 181 ? 61.348 78.906 15.575 1.00 44.30 181 LEU A N 1
ATOM 1424 C CA . LEU A 1 181 ? 61.404 79.181 16.998 1.00 41.07 181 LEU A CA 1
ATOM 1425 C C . LEU A 1 181 ? 60.437 78.114 17.503 1.00 38.23 181 LEU A C 1
ATOM 1426 O O . LEU A 1 181 ? 59.402 78.406 18.100 1.00 37.74 181 LEU A O 1
ATOM 1431 N N . LYS A 1 182 ? 60.805 76.870 17.211 1.00 35.32 182 LYS A N 1
ATOM 1432 C CA . LYS A 1 182 ? 60.043 75.671 17.539 1.00 33.24 182 LYS A CA 1
ATOM 1433 C C . LYS A 1 182 ? 59.365 75.574 18.902 1.00 31.83 182 LYS A C 1
ATOM 1434 O O . LYS A 1 182 ? 58.216 75.148 18.985 1.00 30.67 182 LYS A O 1
ATOM 1440 N N . ASN A 1 183 ? 60.060 75.952 19.969 1.00 28.79 183 ASN A N 1
ATOM 1441 C CA . ASN A 1 183 ? 59.473 75.843 21.302 1.00 27.71 183 ASN A CA 1
ATOM 1442 C C . ASN A 1 183 ? 58.217 76.678 21.522 1.00 28.60 183 ASN A C 1
ATOM 1443 O O . ASN A 1 183 ? 57.483 76.459 22.485 1.00 28.54 183 ASN A O 1
ATOM 1448 N N . PHE A 1 184 ? 57.967 77.625 20.626 1.00 29.96 184 PHE A N 1
ATOM 1449 C CA . PHE A 1 184 ? 56.791 78.483 20.726 1.00 32.45 184 PHE A CA 1
ATOM 1450 C C . PHE A 1 184 ? 55.723 78.023 19.741 1.00 35.26 184 PHE A C 1
ATOM 1451 O O . PHE A 1 184 ? 54.697 78.678 19.562 1.00 35.20 184 PHE A O 1
ATOM 1459 N N . GLU A 1 185 ? 55.975 76.876 19.120 1.00 38.81 185 GLU A N 1
ATOM 1460 C CA . GLU A 1 185 ? 55.074 76.297 18.132 1.00 43.13 185 GLU A CA 1
ATOM 1461 C C . GLU A 1 185 ? 53.758 75.774 18.709 1.00 45.42 185 GLU A C 1
ATOM 1462 O O . GLU A 1 185 ? 53.725 75.202 19.802 1.00 45.90 185 GLU A O 1
ATOM 1468 N N . GLY A 1 186 ? 52.682 75.994 17.954 1.00 47.99 186 GLY A N 1
ATOM 1469 C CA . GLY A 1 186 ? 51.354 75.527 18.323 1.00 51.25 186 GLY A CA 1
ATOM 1470 C C . GLY A 1 186 ? 50.599 76.235 19.427 1.00 53.63 186 GLY A C 1
ATOM 1471 O O . GLY A 1 186 ? 49.401 76.004 19.610 1.00 54.12 186 GLY A O 1
ATOM 1472 N N . ILE A 1 187 ? 51.285 77.091 20.166 1.00 55.63 187 ILE A N 1
ATOM 1473 C CA . ILE A 1 187 ? 50.656 77.806 21.265 1.00 57.80 187 ILE A CA 1
ATOM 1474 C C . ILE A 1 187 ? 49.341 78.598 21.041 1.00 59.10 187 ILE A C 1
ATOM 1475 O O . ILE A 1 187 ? 49.278 79.754 21.346 1.00 59.53 187 ILE A O 1
ATOM 1480 N N . ASP A 1 188 ? 48.328 77.942 20.495 1.00 60.42 188 ASP A N 1
ATOM 1481 C CA . ASP A 1 188 ? 47.020 78.509 20.385 1.00 61.74 188 ASP A CA 1
ATOM 1482 C C . ASP A 1 188 ? 46.951 80.065 19.926 1.00 62.42 188 ASP A C 1
ATOM 1483 O O . ASP A 1 188 ? 47.909 80.793 19.776 1.00 62.68 188 ASP A O 1
ATOM 1488 N N . LEU A 1 189 ? 45.700 80.521 19.720 1.00 63.16 189 LEU A N 1
ATOM 1489 C CA . LEU A 1 189 ? 45.119 81.951 19.323 1.00 63.67 189 LEU A CA 1
ATOM 1490 C C . LEU A 1 189 ? 43.810 81.642 18.729 1.00 63.71 189 LEU A C 1
ATOM 1491 O O . LEU A 1 189 ? 43.635 80.561 18.282 1.00 64.01 189 LEU A O 1
ATOM 1496 N N . GLY A 1 190 ? 42.896 82.567 18.813 1.00 63.80 190 GLY A N 1
ATOM 1497 C CA . GLY A 1 190 ? 41.551 82.319 18.358 1.00 63.47 190 GLY A CA 1
ATOM 1498 C C . GLY A 1 190 ? 40.833 82.629 19.652 1.00 63.27 190 GLY A C 1
ATOM 1499 O O . GLY A 1 190 ? 39.751 83.245 19.702 1.00 63.56 190 GLY A O 1
ATOM 1500 N N . LYS A 1 191 ? 41.572 82.263 20.705 1.00 62.73 191 LYS A N 1
ATOM 1501 C CA . LYS A 1 191 ? 41.191 82.438 22.102 1.00 62.13 191 LYS A CA 1
ATOM 1502 C C . LYS A 1 191 ? 41.240 83.838 22.536 1.00 61.44 191 LYS A C 1
ATOM 1503 O O . LYS A 1 191 ? 42.216 84.577 22.388 1.00 61.51 191 LYS A O 1
ATOM 1509 N N . MET A 1 192 ? 40.167 84.174 23.184 1.00 60.61 192 MET A N 1
ATOM 1510 C CA . MET A 1 192 ? 40.002 85.520 23.478 1.00 59.44 192 MET A CA 1
ATOM 1511 C C . MET A 1 192 ? 39.840 85.827 24.887 1.00 58.73 192 MET A C 1
ATOM 1512 O O . MET A 1 192 ? 38.949 85.320 25.544 1.00 58.63 192 MET A O 1
ATOM 1517 N N . ASP A 1 193 ? 40.745 86.610 25.370 1.00 57.98 193 ASP A N 1
ATOM 1518 C CA . ASP A 1 193 ? 40.611 87.075 26.708 1.00 57.34 193 ASP A CA 1
ATOM 1519 C C . ASP A 1 193 ? 41.973 87.399 27.261 1.00 57.60 193 ASP A C 1
ATOM 1520 O O . ASP A 1 193 ? 42.998 87.029 26.662 1.00 57.93 193 ASP A O 1
ATOM 1525 N N . LYS A 1 194 ? 41.983 88.179 28.333 1.00 58.04 194 LYS A N 1
ATOM 1526 C CA . LYS A 1 194 ? 43.239 88.643 28.900 1.00 58.46 194 LYS A CA 1
ATOM 1527 C C . LYS A 1 194 ? 44.293 87.720 28.492 1.00 58.58 194 LYS A C 1
ATOM 1528 O O . LYS A 1 194 ? 44.964 87.945 27.481 1.00 59.08 194 LYS A O 1
ATOM 1530 N N . ALA A 1 195 ? 44.491 86.650 29.215 1.00 58.68 195 ALA A N 1
ATOM 1531 C CA . ALA A 1 195 ? 45.556 85.943 28.621 1.00 58.44 195 ALA A CA 1
ATOM 1532 C C . ALA A 1 195 ? 45.015 85.049 27.569 1.00 58.24 195 ALA A C 1
ATOM 1533 O O . ALA A 1 195 ? 43.818 84.702 27.546 1.00 58.45 195 ALA A O 1
ATOM 1535 N N . ASN A 1 196 ? 45.901 84.774 26.631 1.00 57.66 196 ASN A N 1
ATOM 1536 C CA . ASN A 1 196 ? 45.489 84.119 25.426 1.00 56.73 196 ASN A CA 1
ATOM 1537 C C . ASN A 1 196 ? 45.068 85.558 24.890 1.00 56.58 196 ASN A C 1
ATOM 1538 O O . ASN A 1 196 ? 43.880 85.783 24.699 1.00 57.11 196 ASN A O 1
ATOM 1543 N N . LEU A 1 197 ? 45.983 86.537 24.825 1.00 56.00 197 LEU A N 1
ATOM 1544 C CA . LEU A 1 197 ? 45.726 87.926 24.298 1.00 55.29 197 LEU A CA 1
ATOM 1545 C C . LEU A 1 197 ? 46.759 88.851 24.904 1.00 54.83 197 LEU A C 1
ATOM 1546 O O 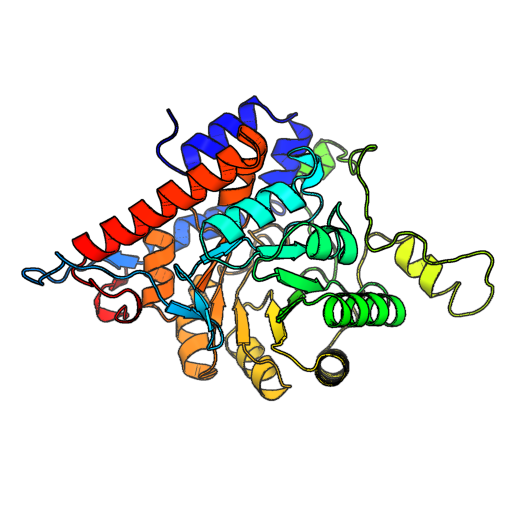. LEU A 1 197 ? 47.237 89.781 24.245 1.00 54.84 197 LEU A O 1
ATOM 1551 N N . GLU A 1 198 ? 47.121 88.518 26.145 1.00 54.10 198 GLU A N 1
ATOM 1552 C CA . GLU A 1 198 ? 48.134 89.199 26.939 1.00 53.65 198 GLU A CA 1
ATOM 1553 C C . GLU A 1 198 ? 49.383 88.364 26.703 1.00 53.41 198 GLU A C 1
ATOM 1554 O O . GLU A 1 198 ? 50.510 88.836 26.845 1.00 53.51 198 GLU A O 1
ATOM 1560 N N . MET A 1 199 ? 49.141 87.116 26.314 1.00 52.98 199 MET A N 1
ATOM 1561 C CA . MET A 1 199 ? 50.178 86.137 26.034 1.00 52.70 199 MET A CA 1
ATOM 1562 C C . MET A 1 199 ? 50.596 86.224 24.565 1.00 52.41 199 MET A C 1
ATOM 1563 O O . MET A 1 199 ? 51.772 86.045 24.235 1.00 52.24 199 MET A O 1
ATOM 1568 N N . GLN A 1 200 ? 49.614 86.493 23.700 1.00 51.98 200 GLN A N 1
ATOM 1569 C CA . GLN A 1 200 ? 49.808 86.653 22.253 1.00 51.76 200 GLN A CA 1
ATOM 1570 C C . GLN A 1 200 ? 50.634 87.926 22.057 1.00 51.75 200 GLN A C 1
ATOM 1571 O O . GLN A 1 200 ? 51.559 87.974 21.244 1.00 51.42 200 GLN A O 1
ATOM 1577 N N . ALA A 1 201 ? 50.284 88.953 22.827 1.00 51.83 201 ALA A N 1
ATOM 1578 C CA . ALA A 1 201 ? 50.947 90.251 22.761 1.00 52.08 201 ALA A CA 1
ATOM 1579 C C . ALA A 1 201 ? 52.395 90.188 23.225 1.00 52.11 201 ALA A C 1
ATOM 1580 O O . ALA A 1 201 ? 53.226 90.995 22.807 1.00 52.17 201 ALA A O 1
ATOM 1582 N N . ALA A 1 202 ? 52.691 89.227 24.092 1.00 52.07 202 ALA A N 1
ATOM 1583 C CA . ALA A 1 202 ? 54.040 89.061 24.613 1.00 52.29 202 ALA A CA 1
ATOM 1584 C C . ALA A 1 202 ? 54.901 88.256 23.645 1.00 52.45 202 ALA A C 1
ATOM 1585 O O . ALA A 1 202 ? 56.108 88.476 23.547 1.00 52.35 202 ALA A O 1
ATOM 1587 N N . LEU A 1 203 ? 54.275 87.325 22.930 1.00 52.57 203 LEU A N 1
ATOM 1588 C CA . LEU A 1 203 ? 54.987 86.489 21.970 1.00 52.88 203 LEU A CA 1
ATOM 1589 C C . LEU A 1 203 ? 55.254 87.234 20.670 1.00 52.92 203 LEU A C 1
ATOM 1590 O O . LEU A 1 203 ? 56.241 86.967 19.983 1.00 52.95 203 LEU A O 1
ATOM 1595 N N . MET A 1 204 ? 54.369 88.166 20.331 1.00 52.81 204 MET A N 1
ATOM 1596 C CA . MET A 1 204 ? 54.529 88.958 19.118 1.00 52.83 204 MET A CA 1
ATOM 1597 C C . MET A 1 204 ? 55.473 90.116 19.417 1.00 52.00 204 MET A C 1
ATOM 1598 O O . MET A 1 204 ? 55.446 91.153 18.754 1.00 52.45 204 MET A O 1
ATOM 1603 N N . SER A 1 205 ? 56.306 89.918 20.433 1.00 51.11 205 SER A N 1
ATOM 1604 C CA . SER A 1 205 ? 57.283 90.911 20.858 1.00 49.83 205 SER A CA 1
ATOM 1605 C C . SER A 1 205 ? 58.651 90.242 20.942 1.00 48.63 205 SER A C 1
ATOM 1606 O O . SER A 1 205 ? 58.760 89.095 21.377 1.00 48.79 205 SER A O 1
ATOM 1609 N N . ARG A 1 206 ? 59.692 90.956 20.524 1.00 47.22 206 ARG A N 1
ATOM 1610 C CA . ARG A 1 206 ? 61.045 90.413 20.557 1.00 45.55 206 ARG A CA 1
ATOM 1611 C C . ARG A 1 206 ? 61.741 90.667 21.889 1.00 44.34 206 ARG A C 1
ATOM 1612 O O . ARG A 1 206 ? 62.949 90.465 22.014 1.00 44.76 206 ARG A O 1
ATOM 1620 N N . GLN A 1 207 ? 60.976 91.108 22.882 1.00 42.79 207 GLN A N 1
ATOM 1621 C CA . GLN A 1 207 ? 61.527 91.386 24.203 1.00 40.60 207 GLN A CA 1
ATOM 1622 C C . GLN A 1 207 ? 61.033 90.399 25.251 1.00 38.06 207 GLN A C 1
ATOM 1623 O O . GLN A 1 207 ? 59.944 89.838 25.133 1.00 38.37 207 GLN A O 1
ATOM 1629 N N . MET A 1 208 ? 61.844 90.199 26.282 1.00 34.18 208 MET A N 1
ATOM 1630 C CA . MET A 1 208 ? 61.500 89.286 27.360 1.00 30.79 208 MET A CA 1
ATOM 1631 C C . MET A 1 208 ? 60.807 89.986 28.513 1.00 26.80 208 MET A C 1
ATOM 1632 O O . MET A 1 208 ? 60.578 91.194 28.483 1.00 24.23 208 MET A O 1
ATOM 1637 N N . ASP A 1 209 ? 60.469 89.205 29.531 1.00 24.41 209 ASP A N 1
ATOM 1638 C CA . ASP A 1 209 ? 59.813 89.734 30.713 1.00 22.93 209 ASP A CA 1
ATOM 1639 C C . ASP A 1 209 ? 60.852 90.448 31.569 1.00 21.69 209 ASP A C 1
ATOM 1640 O O . ASP A 1 209 ? 61.570 89.820 32.346 1.00 21.86 209 ASP A O 1
ATOM 1645 N N . ALA A 1 210 ? 60.926 91.766 31.410 1.00 21.36 210 ALA A N 1
ATOM 1646 C CA . ALA A 1 210 ? 61.883 92.583 32.143 1.00 20.96 210 ALA A CA 1
ATOM 1647 C C . ALA A 1 210 ? 61.537 92.726 33.621 1.00 20.65 210 ALA A C 1
ATOM 1648 O O . ALA A 1 210 ? 62.304 93.307 34.388 1.00 20.14 210 ALA A O 1
ATOM 1650 N N . SER A 1 211 ? 60.388 92.195 34.027 1.00 21.01 211 SER A N 1
ATOM 1651 C CA . SER A 1 211 ? 59.975 92.296 35.422 1.00 20.46 211 SER A CA 1
ATOM 1652 C C . SER A 1 211 ? 60.415 91.092 36.245 1.00 21.06 211 SER A C 1
ATOM 1653 O O . SER A 1 211 ? 60.307 91.105 37.470 1.00 21.98 211 SER A O 1
ATOM 1656 N N . PHE A 1 212 ? 60.910 90.054 35.577 1.00 20.83 212 PHE A N 1
ATOM 1657 C CA . PHE A 1 212 ? 61.330 88.846 36.279 1.00 20.63 212 PHE A CA 1
ATOM 1658 C C . PHE A 1 212 ? 62.380 89.178 37.333 1.00 21.60 212 PHE A C 1
ATOM 1659 O O . PHE A 1 212 ? 63.503 89.568 37.011 1.00 21.79 212 PHE A O 1
ATOM 1667 N N . ASN A 1 213 ? 62.000 89.022 38.599 1.00 21.02 213 ASN A N 1
ATOM 1668 C CA . ASN A 1 213 ? 62.884 89.334 39.713 1.00 20.73 213 ASN A CA 1
ATOM 1669 C C . ASN A 1 213 ? 63.079 88.184 40.693 1.00 19.92 213 ASN A C 1
ATOM 1670 O O . ASN A 1 213 ? 62.746 87.038 40.403 1.00 18.28 213 ASN A O 1
ATOM 1675 N N . TRP A 1 214 ? 63.622 88.507 41.862 1.00 20.03 214 TRP A N 1
ATOM 1676 C CA . TRP A 1 214 ? 63.881 87.507 42.887 1.00 20.51 214 TRP A CA 1
ATOM 1677 C C . TRP A 1 214 ? 62.625 86.742 43.280 1.00 21.12 214 TRP A C 1
ATOM 1678 O O . TRP A 1 214 ? 62.677 85.536 43.507 1.00 21.66 214 TRP A O 1
ATOM 1689 N N . GLU A 1 215 ? 61.499 87.443 43.352 1.00 22.19 215 GLU A N 1
ATOM 1690 C CA . GLU A 1 215 ? 60.234 86.807 43.704 1.00 22.99 215 GLU A CA 1
ATOM 1691 C C . GLU A 1 215 ? 59.879 85.774 42.635 1.00 21.80 215 GLU A C 1
ATOM 1692 O O . GLU A 1 215 ? 59.427 84.670 42.945 1.00 22.16 215 GLU A O 1
ATOM 1698 N N . ALA A 1 216 ? 60.094 86.139 41.375 1.00 20.30 216 ALA A N 1
ATOM 1699 C CA . ALA A 1 216 ? 59.806 85.249 40.257 1.00 20.04 216 ALA A CA 1
ATOM 1700 C C . ALA A 1 216 ? 60.736 84.040 40.267 1.00 19.64 216 ALA A C 1
ATOM 1701 O O . ALA A 1 216 ? 60.342 82.943 39.868 1.00 20.44 216 ALA A O 1
ATOM 1703 N N . LEU A 1 217 ? 61.974 84.240 40.712 1.00 19.31 217 LEU A N 1
ATOM 1704 C CA . LEU A 1 217 ? 62.928 83.139 40.782 1.00 19.14 217 LEU A CA 1
ATOM 1705 C C . LEU A 1 217 ? 62.417 82.107 41.788 1.00 19.19 217 LEU A C 1
ATOM 1706 O O . LEU A 1 217 ? 62.562 80.906 41.581 1.00 19.28 217 LEU A O 1
ATOM 1711 N N . ARG A 1 218 ? 61.815 82.586 42.874 1.00 20.97 218 ARG A N 1
ATOM 1712 C CA . ARG A 1 218 ? 61.271 81.699 43.899 1.00 22.71 218 ARG A CA 1
ATOM 1713 C C . ARG A 1 218 ? 60.170 80.850 43.270 1.00 22.07 218 ARG A C 1
ATOM 1714 O O . ARG A 1 218 ? 60.046 79.658 43.553 1.00 22.45 218 ARG A O 1
ATOM 1722 N N . TRP A 1 219 ? 59.375 81.481 42.415 1.00 22.77 219 TRP A N 1
ATOM 1723 C CA . TRP A 1 219 ? 58.293 80.803 41.714 1.00 23.23 219 TRP A CA 1
ATOM 1724 C C . TRP A 1 219 ? 58.871 79.675 40.857 1.00 23.01 219 TRP A C 1
ATOM 1725 O O . TRP A 1 219 ? 58.394 78.539 40.894 1.00 22.74 219 TRP A O 1
ATOM 1736 N N . LEU A 1 220 ? 59.912 79.993 40.092 1.00 20.74 220 LEU A N 1
ATOM 1737 C CA . LEU A 1 220 ? 60.552 79.006 39.231 1.00 19.22 220 LEU A CA 1
ATOM 1738 C C . LEU A 1 220 ? 61.185 77.880 40.045 1.00 19.69 220 LEU A C 1
ATOM 1739 O O . LEU A 1 220 ? 61.144 76.715 39.645 1.00 20.25 220 LEU A O 1
ATOM 1744 N N . ARG A 1 221 ? 61.774 78.234 41.184 1.00 19.96 221 ARG A N 1
ATOM 1745 C CA . ARG A 1 221 ? 62.422 77.260 42.059 1.00 19.97 221 ARG A CA 1
ATOM 1746 C C . ARG A 1 221 ? 61.443 76.193 42.540 1.00 21.64 221 ARG A C 1
ATOM 1747 O O . ARG A 1 221 ? 61.810 75.030 42.687 1.00 21.88 221 ARG A O 1
ATOM 1755 N N . ASP A 1 222 ? 60.199 76.591 42.785 1.00 23.07 222 ASP A N 1
ATOM 1756 C CA . ASP A 1 222 ? 59.193 75.642 43.252 1.00 25.11 222 ASP A CA 1
ATOM 1757 C C . ASP A 1 222 ? 58.642 74.785 42.118 1.00 25.58 222 ASP A C 1
ATOM 1758 O O . ASP A 1 222 ? 58.175 73.669 42.345 1.00 26.58 222 ASP A O 1
ATOM 1763 N N . LEU A 1 223 ? 58.710 75.309 40.899 1.00 25.18 223 LEU A N 1
ATOM 1764 C CA . LEU A 1 223 ? 58.213 74.607 39.721 1.00 24.69 223 LEU A CA 1
ATOM 1765 C C . LEU A 1 223 ? 59.160 73.506 39.249 1.00 24.68 223 LEU A C 1
ATOM 1766 O O . LEU A 1 223 ? 58.722 72.444 38.812 1.00 25.25 223 LEU A O 1
ATOM 1771 N N . TRP A 1 224 ? 60.461 73.769 39.338 1.00 23.50 224 TRP A N 1
ATOM 1772 C CA . TRP A 1 224 ? 61.473 72.812 38.907 1.00 21.89 224 TRP A CA 1
ATOM 1773 C C . TRP A 1 224 ? 62.031 72.027 40.095 1.00 22.28 224 TRP A C 1
ATOM 1774 O O . TRP A 1 224 ? 62.577 72.604 41.034 1.00 22.50 224 TRP A O 1
ATOM 1785 N N . PRO A 1 225 ? 61.898 70.691 40.064 1.00 22.46 225 PRO A N 1
ATOM 1786 C CA . PRO A 1 225 ? 62.375 69.813 41.137 1.00 22.61 225 PRO A CA 1
ATOM 1787 C C . PRO A 1 225 ? 63.841 69.375 41.102 1.00 22.54 225 PRO A C 1
ATOM 1788 O O . PRO A 1 225 ? 64.355 68.858 42.094 1.00 23.90 225 PRO A O 1
ATOM 1792 N N . HIS A 1 226 ? 64.517 69.571 39.976 1.00 22.45 226 HIS A N 1
ATOM 1793 C CA . HIS A 1 226 ? 65.912 69.152 39.879 1.00 21.46 226 HIS A CA 1
ATOM 1794 C C . HIS A 1 226 ? 66.891 70.319 40.026 1.00 19.89 226 HIS A C 1
ATOM 1795 O O . HIS A 1 226 ? 66.543 71.360 40.582 1.00 19.66 226 HIS A O 1
ATOM 1802 N N . LYS A 1 227 ? 68.115 70.135 39.541 1.00 20.54 227 LYS A N 1
ATOM 1803 C CA . LYS A 1 227 ? 69.134 71.178 39.636 1.00 19.97 227 LYS A CA 1
ATOM 1804 C C . LYS A 1 227 ? 68.745 72.430 38.859 1.00 18.30 227 LYS A C 1
ATOM 1805 O O . LYS A 1 227 ? 68.327 72.356 37.703 1.00 18.24 227 LYS A O 1
ATOM 1811 N N . LEU A 1 228 ? 68.894 73.581 39.509 1.00 16.95 228 LEU A N 1
ATOM 1812 C CA . LEU A 1 228 ? 68.560 74.871 38.914 1.00 16.59 228 LEU A CA 1
ATOM 1813 C C . LEU A 1 228 ? 69.745 75.827 39.000 1.00 16.43 228 LEU A C 1
ATOM 1814 O O . LEU A 1 228 ? 70.309 76.028 40.076 1.00 16.21 228 LEU A O 1
ATOM 1819 N N . LEU A 1 229 ? 70.121 76.409 37.864 1.00 15.53 229 LEU A N 1
ATOM 1820 C CA . LEU A 1 229 ? 71.229 77.358 37.830 1.00 16.06 229 LEU A CA 1
ATOM 1821 C C . LEU A 1 229 ? 70.737 78.681 37.279 1.00 15.47 229 LEU A C 1
ATOM 1822 O O . LEU A 1 229 ? 69.833 78.717 36.445 1.00 16.68 229 LEU A O 1
ATOM 1827 N N . VAL A 1 230 ? 71.330 79.769 37.754 1.00 14.54 230 VAL A N 1
ATOM 1828 C CA . VAL A 1 230 ? 70.980 81.093 37.266 1.00 13.93 230 VAL A CA 1
ATOM 1829 C C . VAL A 1 230 ? 72.188 81.580 36.474 1.00 13.67 230 VAL A C 1
ATOM 1830 O O . VAL A 1 230 ? 73.303 81.639 36.994 1.00 14.19 230 VAL A O 1
ATOM 1834 N N . LYS A 1 231 ? 71.947 81.910 35.211 1.00 12.75 231 LYS A N 1
ATOM 1835 C CA . LYS A 1 231 ? 72.983 82.355 34.282 1.00 12.89 231 LYS A CA 1
ATOM 1836 C C . LYS A 1 231 ? 72.935 83.849 33.991 1.00 13.70 231 LYS A C 1
ATOM 1837 O O . LYS A 1 231 ? 71.862 84.450 33.937 1.00 14.02 231 LYS A O 1
ATOM 1843 N N . GLY A 1 232 ? 74.113 84.440 33.807 1.00 12.95 232 GLY A N 1
ATOM 1844 C CA . GLY A 1 232 ? 74.195 85.856 33.494 1.00 13.07 232 GLY A CA 1
ATOM 1845 C C . GLY A 1 232 ? 74.612 86.754 34.639 1.00 11.74 232 GLY A C 1
ATOM 1846 O O . GLY A 1 232 ? 74.500 87.977 34.536 1.0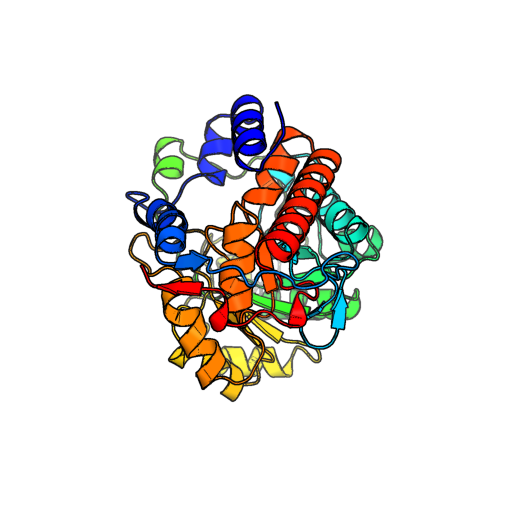0 13.47 232 GLY A O 1
ATOM 1847 N N . LEU A 1 233 ? 75.099 86.160 35.721 1.00 13.53 233 LEU A N 1
ATOM 1848 C CA . LEU A 1 233 ? 75.511 86.929 36.886 1.00 13.13 233 LEU A CA 1
ATOM 1849 C C . LEU A 1 233 ? 76.909 87.499 36.742 1.00 12.78 233 LEU A C 1
ATOM 1850 O O . LEU A 1 233 ? 77.786 86.875 36.144 1.00 12.55 233 LEU A O 1
ATOM 1855 N N . LEU A 1 234 ? 77.108 88.684 37.310 1.00 12.46 234 LEU A N 1
ATOM 1856 C CA . LEU A 1 234 ? 78.400 89.349 37.243 1.00 12.86 234 LEU A CA 1
ATOM 1857 C C . LEU A 1 234 ? 78.837 89.931 38.584 1.00 13.09 234 LEU A C 1
ATOM 1858 O O . LEU A 1 234 ? 79.537 90.940 38.644 1.00 13.68 234 LEU A O 1
ATOM 1863 N N . SER A 1 235 ? 78.414 89.289 39.665 1.00 13.40 235 SER A N 1
ATOM 1864 C CA . SER A 1 235 ? 78.819 89.720 40.995 1.00 14.12 235 SER A CA 1
ATOM 1865 C C . SER A 1 235 ? 78.645 88.588 41.989 1.00 13.96 235 SER A C 1
ATOM 1866 O O . SER A 1 235 ? 77.731 87.766 41.861 1.00 14.19 235 SER A O 1
ATOM 1869 N N . ALA A 1 236 ? 79.538 88.544 42.970 1.00 14.07 236 ALA A N 1
ATOM 1870 C CA . ALA A 1 236 ? 79.483 87.526 44.007 1.00 14.02 236 ALA A CA 1
ATOM 1871 C C . ALA A 1 236 ? 78.216 87.723 44.830 1.00 14.88 236 ALA A C 1
ATOM 1872 O O . ALA A 1 236 ? 77.630 86.755 45.316 1.00 15.22 236 ALA A O 1
ATOM 1874 N N . GLU A 1 237 ? 77.794 88.976 44.978 1.00 14.16 237 GLU A N 1
ATOM 1875 C CA . GLU A 1 237 ? 76.590 89.294 45.738 1.00 14.91 237 GLU A CA 1
ATOM 1876 C C . GLU A 1 237 ? 75.355 88.673 45.089 1.00 14.81 237 GLU A C 1
ATOM 1877 O O . GLU A 1 237 ? 74.542 88.046 45.774 1.00 15.75 237 GLU A O 1
ATOM 1883 N N . ASP A 1 238 ? 75.200 88.851 43.778 1.00 14.07 238 ASP A N 1
ATOM 1884 C CA . ASP A 1 238 ? 74.061 88.260 43.080 1.00 14.85 238 ASP A CA 1
ATOM 1885 C C . ASP A 1 238 ? 74.153 86.740 43.108 1.00 14.35 238 ASP A C 1
ATOM 1886 O O . ASP A 1 238 ? 73.142 86.058 43.270 1.00 15.04 238 ASP A O 1
ATOM 1891 N N . ALA A 1 239 ? 75.357 86.203 42.935 1.00 14.09 239 ALA A N 1
ATOM 1892 C CA . ALA A 1 239 ? 75.525 84.754 42.961 1.00 14.30 239 ALA A CA 1
ATOM 1893 C C . ALA A 1 239 ? 75.073 84.223 44.315 1.00 14.28 239 ALA A C 1
ATOM 1894 O O . ALA A 1 239 ? 74.364 83.218 44.397 1.00 15.43 239 ALA A O 1
ATOM 1896 N N . ASP A 1 240 ? 75.472 84.912 45.377 1.00 13.90 240 ASP A N 1
ATOM 1897 C CA . ASP A 1 240 ? 75.111 84.495 46.721 1.00 13.75 240 ASP A CA 1
ATOM 1898 C C . ASP A 1 240 ? 73.605 84.566 46.955 1.00 15.28 240 ASP A C 1
ATOM 1899 O O . ASP A 1 240 ? 73.025 83.680 47.590 1.00 15.59 240 ASP A O 1
ATOM 1904 N N . ARG A 1 241 ? 72.970 85.616 46.445 1.00 14.94 241 ARG A N 1
ATOM 1905 C CA . ARG A 1 241 ? 71.529 85.770 46.602 1.00 16.10 241 ARG A CA 1
ATOM 1906 C C . ARG A 1 241 ? 70.818 84.631 45.871 1.00 16.25 241 ARG A C 1
ATOM 1907 O O . ARG A 1 241 ? 69.813 84.114 46.349 1.00 16.86 241 ARG A O 1
ATOM 1915 N N . CYS A 1 242 ? 71.339 84.233 44.714 1.00 14.31 242 CYS A N 1
ATOM 1916 C CA . CYS A 1 242 ? 70.723 83.140 43.967 1.00 15.95 242 CYS A CA 1
ATOM 1917 C C . CYS A 1 242 ? 70.737 81.861 44.793 1.00 16.21 242 CYS A C 1
ATOM 1918 O O . CYS A 1 242 ? 69.761 81.111 44.801 1.00 16.28 242 CYS A O 1
ATOM 1921 N N . ILE A 1 243 ? 71.843 81.610 45.486 1.00 15.82 243 ILE A N 1
ATOM 1922 C CA . ILE A 1 243 ? 71.949 80.421 46.319 1.00 16.10 243 ILE A CA 1
ATOM 1923 C C . ILE A 1 243 ? 70.964 80.533 47.476 1.00 16.23 243 ILE A C 1
ATOM 1924 O O . ILE A 1 243 ? 70.289 79.565 47.823 1.00 18.00 243 ILE A O 1
ATOM 1929 N N . ALA A 1 244 ? 70.873 81.720 48.066 1.00 16.02 244 ALA A N 1
ATOM 1930 C CA . ALA A 1 244 ? 69.952 81.942 49.176 1.00 16.55 244 ALA A CA 1
ATOM 1931 C C . ALA A 1 244 ? 68.502 81.749 48.738 1.00 18.13 244 ALA A C 1
ATOM 1932 O O . ALA A 1 244 ? 67.656 81.343 49.538 1.00 19.63 244 ALA A O 1
ATOM 1934 N N . GLU A 1 245 ? 68.218 82.034 47.470 1.00 18.20 245 GLU A N 1
ATOM 1935 C CA . GLU A 1 245 ? 66.863 81.899 46.941 1.00 19.86 245 GLU A CA 1
ATOM 1936 C C . GLU A 1 245 ? 66.535 80.487 46.466 1.00 20.77 245 GLU A C 1
ATOM 1937 O O . GLU A 1 245 ? 65.430 80.240 45.980 1.00 22.78 245 GLU A O 1
ATOM 1943 N N . GLY A 1 246 ? 67.488 79.566 46.585 1.00 19.55 246 GLY A N 1
ATOM 1944 C CA . GLY A 1 246 ? 67.223 78.195 46.183 1.00 21.24 246 GLY A CA 1
ATOM 1945 C C . GLY A 1 246 ? 68.030 77.596 45.045 1.00 20.44 246 GLY A C 1
ATOM 1946 O O . GLY A 1 246 ? 67.981 76.385 44.833 1.00 20.59 246 GLY A O 1
ATOM 1947 N N . ALA A 1 247 ? 68.771 78.420 44.312 1.00 19.32 247 ALA A N 1
ATOM 1948 C CA . ALA A 1 247 ? 69.568 77.915 43.197 1.00 18.13 247 ALA A CA 1
ATOM 1949 C C . ALA A 1 247 ? 70.636 76.934 43.670 1.00 17.44 247 ALA A C 1
ATOM 1950 O O . ALA A 1 247 ? 71.164 77.058 44.775 1.00 18.07 247 ALA A O 1
ATOM 1952 N N . ASP A 1 248 ? 70.956 75.964 42.821 1.00 16.78 248 ASP A N 1
ATOM 1953 C CA . ASP A 1 248 ? 71.954 74.952 43.141 1.00 16.74 248 ASP A CA 1
ATOM 1954 C C . ASP A 1 248 ? 73.342 75.359 42.665 1.00 16.84 248 ASP A C 1
ATOM 1955 O O . ASP A 1 248 ? 74.332 74.685 42.939 1.00 17.12 248 ASP A O 1
ATOM 1960 N N . GLY A 1 249 ? 73.400 76.473 41.949 1.00 15.68 249 GLY A N 1
ATOM 1961 C CA . GLY A 1 249 ? 74.664 76.961 41.440 1.00 15.29 249 GLY A CA 1
ATOM 1962 C C . GLY A 1 249 ? 74.375 78.116 40.513 1.00 14.24 249 GLY A C 1
ATOM 1963 O O . GLY A 1 249 ? 73.218 78.468 40.282 1.00 14.96 249 GLY A O 1
ATOM 1964 N N . VAL A 1 250 ? 75.428 78.713 39.973 1.00 13.30 250 VAL A N 1
ATOM 1965 C CA . VAL A 1 250 ? 75.257 79.839 39.072 1.00 13.48 250 VAL A CA 1
ATOM 1966 C C . VAL A 1 250 ? 76.208 79.749 37.898 1.00 12.31 250 VAL A C 1
ATOM 1967 O O . VAL A 1 250 ? 77.161 78.970 37.908 1.00 13.76 250 VAL A O 1
ATOM 1971 N N . ILE A 1 251 ? 75.921 80.542 36.875 1.00 13.05 251 ILE A N 1
ATOM 1972 C CA . ILE A 1 251 ? 76.787 80.622 35.716 1.00 12.79 251 ILE A CA 1
ATOM 1973 C C . ILE A 1 251 ? 77.140 82.099 35.567 1.00 12.56 251 ILE A C 1
ATOM 1974 O O . ILE A 1 251 ? 76.291 82.923 35.204 1.00 13.03 251 ILE A O 1
ATOM 1979 N N . LEU A 1 252 ? 78.379 82.433 35.912 1.00 12.03 252 LEU A N 1
ATOM 1980 C CA . LEU A 1 252 ? 78.863 83.806 35.777 1.00 11.34 252 LEU A CA 1
ATOM 1981 C C . LEU A 1 252 ? 79.032 84.000 34.282 1.00 10.59 252 LEU A C 1
ATOM 1982 O O . LEU A 1 252 ? 79.637 83.166 33.608 1.00 11.78 252 LEU A O 1
ATOM 1987 N N . SER A 1 253 ? 78.523 85.109 33.762 1.00 10.81 253 SER A N 1
ATOM 1988 C CA . SER A 1 253 ? 78.571 85.322 32.327 1.00 11.65 253 SER A CA 1
ATOM 1989 C C . SER A 1 253 ? 78.165 86.718 31.913 1.00 11.39 253 SER A C 1
ATOM 1990 O O . SER A 1 253 ? 77.356 87.349 32.592 1.00 12.32 253 SER A O 1
ATOM 1993 N N . ASN A 1 254 ? 78.753 87.218 30.823 1.00 11.49 254 ASN A N 1
ATOM 1994 C CA . ASN A 1 254 ? 78.296 88.496 30.290 1.00 11.80 254 ASN A CA 1
ATOM 1995 C C . ASN A 1 254 ? 77.709 88.250 28.901 1.00 11.95 254 ASN A C 1
ATOM 1996 O O . ASN A 1 254 ? 77.667 89.133 28.047 1.00 13.02 254 ASN A O 1
ATOM 2001 N N . HIS A 1 255 ? 77.252 87.018 28.692 1.00 12.37 255 HIS A N 1
ATOM 2002 C CA . HIS A 1 255 ? 76.604 86.642 27.441 1.00 11.57 255 HIS A CA 1
ATOM 2003 C C . HIS A 1 255 ? 77.533 86.835 26.246 1.00 11.97 255 HIS A C 1
ATOM 2004 O O . HIS A 1 255 ? 77.105 87.276 25.179 1.00 12.88 255 HIS A O 1
ATOM 2011 N N . GLY A 1 256 ? 78.809 86.513 26.432 1.00 12.22 256 GLY A N 1
ATOM 2012 C CA . GLY A 1 256 ? 79.768 86.640 25.350 1.00 11.44 256 GLY A CA 1
ATOM 2013 C C . GLY A 1 256 ? 79.926 88.041 24.780 1.00 10.91 256 GLY A C 1
ATOM 2014 O O . GLY A 1 256 ? 80.181 88.197 23.586 1.00 12.04 256 GLY A O 1
ATOM 2015 N N . GLY A 1 257 ? 79.778 89.051 25.634 1.00 11.24 257 GLY A N 1
ATOM 2016 C CA . GLY A 1 257 ? 79.922 90.437 25.213 1.00 12.47 257 GLY A CA 1
ATOM 2017 C C . GLY A 1 257 ? 78.845 90.920 24.260 1.00 12.15 257 GLY A C 1
ATOM 2018 O O . GLY A 1 257 ? 79.006 91.945 23.598 1.00 13.29 257 GLY A O 1
ATOM 2019 N N . ARG A 1 258 ? 77.732 90.194 24.208 1.00 12.41 258 ARG A N 1
ATOM 2020 C CA . ARG A 1 258 ? 76.642 90.519 23.294 1.00 13.15 258 ARG A CA 1
ATOM 2021 C C . ARG A 1 258 ? 75.539 91.402 23.857 1.00 13.82 258 ARG A C 1
ATOM 2022 O O . ARG A 1 258 ? 74.658 91.844 23.109 1.00 14.42 258 ARG A O 1
ATOM 2030 N N . GLN A 1 259 ? 75.580 91.676 25.156 1.00 12.94 259 GLN A N 1
ATOM 2031 C CA . GLN A 1 259 ? 74.528 92.485 25.760 1.00 13.87 259 GLN A CA 1
ATOM 2032 C C . GLN A 1 259 ? 74.932 93.867 26.259 1.00 15.50 259 GLN A C 1
ATOM 2033 O O . GLN A 1 259 ? 74.260 94.850 25.956 1.00 18.24 259 GLN A O 1
ATOM 2039 N N . LEU A 1 260 ? 76.012 93.950 27.027 1.00 13.85 260 LEU A N 1
ATOM 2040 C CA . LEU A 1 260 ? 76.457 95.223 27.586 1.00 13.54 260 LEU A CA 1
ATOM 2041 C C . LEU A 1 260 ? 77.952 95.320 27.335 1.00 13.17 260 LEU A C 1
ATOM 2042 O O . LEU A 1 260 ? 78.741 94.633 27.975 1.00 12.89 260 LEU A O 1
ATOM 2047 N N . ASP A 1 261 ? 78.342 96.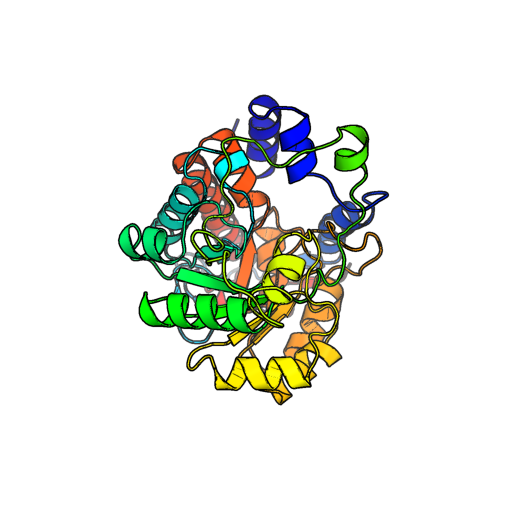190 26.413 1.00 12.32 261 ASP A N 1
ATOM 2048 C CA . ASP A 1 261 ? 79.744 96.304 26.047 1.00 11.69 261 ASP A CA 1
ATOM 2049 C C . ASP A 1 261 ? 80.705 96.566 27.196 1.00 11.80 261 ASP A C 1
ATOM 2050 O O . ASP A 1 261 ? 81.803 96.010 27.219 1.00 13.79 261 ASP A O 1
ATOM 2055 N N . CYS A 1 262 ? 80.289 97.379 28.160 1.00 11.94 262 CYS A N 1
ATOM 2056 C CA . CYS A 1 262 ? 81.167 97.715 29.274 1.00 12.49 262 CYS A CA 1
ATOM 2057 C C . CYS A 1 262 ? 81.050 96.833 30.507 1.00 12.54 262 CYS A C 1
ATOM 2058 O O . CYS A 1 262 ? 81.550 97.180 31.575 1.00 13.22 262 CYS A O 1
ATOM 2061 N N . ALA A 1 263 ? 80.397 95.687 30.361 1.00 12.32 263 ALA A N 1
ATOM 2062 C CA . ALA A 1 263 ? 80.268 94.766 31.479 1.00 12.82 263 ALA A CA 1
ATOM 2063 C C . ALA A 1 263 ? 81.641 94.194 31.826 1.00 12.52 263 ALA A C 1
ATOM 2064 O O . ALA A 1 263 ? 82.511 94.066 30.960 1.00 13.07 263 ALA A O 1
ATOM 2066 N N . ILE A 1 264 ? 81.849 93.874 33.097 1.00 12.07 264 ILE A N 1
ATOM 2067 C CA . ILE A 1 264 ? 83.104 93.259 33.490 1.00 12.22 264 ILE A CA 1
ATOM 2068 C C . ILE A 1 264 ? 83.097 91.856 32.899 1.00 11.70 264 ILE A C 1
ATOM 2069 O O . ILE A 1 264 ? 82.051 91.355 32.457 1.00 11.91 264 ILE A O 1
ATOM 2074 N N . SER A 1 265 ? 84.265 91.230 32.865 1.00 11.91 265 SER A N 1
ATOM 2075 C CA . SER A 1 265 ? 84.332 89.846 32.436 1.00 10.87 265 SER A CA 1
ATOM 2076 C C . SER A 1 265 ? 84.007 89.065 33.700 1.00 10.56 265 SER A C 1
ATOM 2077 O O . SER A 1 265 ? 84.377 89.475 34.808 1.00 11.56 265 SER A O 1
ATOM 2080 N N . PRO A 1 266 ? 83.304 87.934 33.560 1.00 10.91 266 PRO A N 1
ATOM 2081 C CA . PRO A 1 266 ? 82.971 87.135 34.741 1.00 11.37 266 PRO A CA 1
ATOM 2082 C C . PRO A 1 266 ? 84.224 86.643 35.469 1.00 11.10 266 PRO A C 1
ATOM 2083 O O . PRO A 1 266 ? 84.173 86.316 36.653 1.00 11.80 266 PRO A O 1
ATOM 2087 N N . MET A 1 267 ? 85.354 86.606 34.767 1.00 10.99 267 MET A N 1
ATOM 2088 C CA . MET A 1 267 ? 86.597 86.166 35.397 1.00 11.12 267 MET A CA 1
ATOM 2089 C C . MET A 1 267 ? 86.982 87.104 36.534 1.00 12.32 267 MET A C 1
ATOM 2090 O O . MET A 1 267 ? 87.691 86.708 37.454 1.00 13.31 267 MET A O 1
ATOM 2095 N N . GLU A 1 268 ? 86.509 88.345 36.468 1.00 11.74 268 GLU A N 1
ATOM 2096 C CA . GLU A 1 268 ? 86.824 89.342 37.485 1.00 12.91 268 GLU A CA 1
ATOM 2097 C C . GLU A 1 268 ? 86.158 89.096 38.831 1.00 13.57 268 GLU A C 1
ATOM 2098 O O . GLU A 1 268 ? 86.589 89.647 39.841 1.00 15.07 268 GLU A O 1
ATOM 2104 N N . VAL A 1 269 ? 85.106 88.281 38.850 1.00 13.10 269 VAL A N 1
ATOM 2105 C CA . VAL A 1 269 ? 84.414 87.984 40.102 1.00 12.95 269 VAL A CA 1
ATOM 2106 C C . VAL A 1 269 ? 84.324 86.486 40.376 1.00 13.21 269 VAL A C 1
ATOM 2107 O O . VAL A 1 269 ? 83.607 86.060 41.282 1.00 13.05 269 VAL A O 1
ATOM 2111 N N . LEU A 1 270 ? 85.061 85.690 39.608 1.00 11.96 270 LEU A N 1
ATOM 2112 C CA . LEU A 1 270 ? 85.036 84.238 39.779 1.00 11.46 270 LEU A CA 1
ATOM 2113 C C . LEU A 1 270 ? 85.514 83.765 41.151 1.00 12.72 270 LEU A C 1
ATOM 2114 O O . LEU A 1 270 ? 84.781 83.079 41.867 1.00 12.81 270 LEU A O 1
ATOM 2119 N N . ALA A 1 271 ? 86.741 84.115 41.518 1.00 12.68 271 ALA A N 1
ATOM 2120 C CA . ALA A 1 271 ? 87.276 83.699 42.807 1.00 12.86 271 ALA A CA 1
ATOM 2121 C C . ALA A 1 271 ? 86.390 84.175 43.953 1.00 13.11 271 ALA A C 1
ATOM 2122 O O . ALA A 1 271 ? 86.120 83.428 44.893 1.00 13.31 271 ALA A O 1
ATOM 2124 N N . GLN A 1 272 ? 85.926 85.416 43.875 1.00 12.21 272 GLN A N 1
ATOM 2125 C CA . GLN A 1 272 ? 85.083 85.955 44.931 1.00 13.96 272 GLN A CA 1
ATOM 2126 C C . GLN A 1 272 ? 83.764 85.199 45.036 1.00 12.91 272 GLN A C 1
ATOM 2127 O O . GLN A 1 272 ? 83.275 84.942 46.137 1.00 14.08 272 GLN A O 1
ATOM 2133 N N . SER A 1 273 ? 83.184 84.846 43.895 1.00 12.96 273 SER A N 1
ATOM 2134 C CA . SER A 1 273 ? 81.913 84.128 43.898 1.00 12.43 273 SER A CA 1
ATOM 2135 C C . SER A 1 273 ? 82.076 82.732 44.472 1.00 13.64 273 SER A C 1
ATOM 2136 O O . SER A 1 273 ? 81.210 82.253 45.199 1.00 13.44 273 SER A O 1
ATOM 2139 N N . VAL A 1 274 ? 83.184 82.084 44.138 1.00 13.04 274 VAL A N 1
ATOM 2140 C CA . VAL A 1 274 ? 83.457 80.749 44.647 1.00 14.02 274 VAL A CA 1
ATOM 2141 C C . VAL A 1 274 ? 83.581 80.792 46.168 1.00 14.96 274 VAL A C 1
ATOM 2142 O O . VAL A 1 274 ? 82.990 79.975 46.874 1.00 14.88 274 VAL A O 1
ATOM 2146 N N . ALA A 1 275 ? 84.340 81.759 46.672 1.00 13.90 275 ALA A N 1
ATOM 2147 C CA . ALA A 1 275 ? 84.546 81.893 48.108 1.00 14.51 275 ALA A CA 1
ATOM 2148 C C . ALA A 1 275 ? 83.282 82.283 48.862 1.00 15.15 275 ALA A C 1
ATOM 2149 O O . ALA A 1 275 ? 83.022 81.773 49.955 1.00 16.14 275 ALA A O 1
ATOM 2151 N N . LYS A 1 276 ? 82.492 83.184 48.292 1.00 13.55 276 LYS A N 1
ATOM 2152 C CA . LYS A 1 276 ? 81.283 83.627 48.967 1.00 15.34 276 LYS A CA 1
ATOM 2153 C C . LYS A 1 276 ? 80.140 82.614 48.962 1.00 13.82 276 LYS A C 1
ATOM 2154 O O . LYS A 1 276 ? 79.564 82.323 50.011 1.00 14.79 276 LYS A O 1
ATOM 2160 N N . THR A 1 277 ? 79.820 82.055 47.799 1.00 13.51 277 THR A N 1
ATOM 2161 C CA . THR A 1 277 ? 78.699 81.123 47.715 1.00 14.05 277 THR A CA 1
ATOM 2162 C C . THR A 1 277 ? 78.911 79.731 48.284 1.00 14.19 277 THR A C 1
ATOM 2163 O O . THR A 1 277 ? 77.985 79.158 48.855 1.00 15.89 277 THR A O 1
ATOM 2167 N N . GLY A 1 278 ? 80.108 79.176 48.123 1.00 13.84 278 GLY A N 1
ATOM 2168 C CA . GLY A 1 278 ? 80.349 77.830 48.611 1.00 14.17 278 GLY A CA 1
ATOM 2169 C C . GLY A 1 278 ? 79.579 76.794 47.803 1.00 15.05 278 GLY A C 1
ATOM 2170 O O . GLY A 1 278 ? 79.475 75.637 48.212 1.00 15.76 278 GLY A O 1
ATOM 2171 N N . LYS A 1 279 ? 79.044 77.210 46.655 1.00 14.66 279 LYS A N 1
ATOM 2172 C CA . LYS A 1 279 ? 78.282 76.330 45.766 1.00 14.96 279 LYS A CA 1
ATOM 2173 C C . LYS A 1 279 ? 78.893 76.371 44.367 1.00 15.70 279 LYS A C 1
ATOM 2174 O O . LYS A 1 279 ? 79.716 77.237 44.071 1.00 16.09 279 LYS A O 1
ATOM 2180 N N . PRO A 1 280 ? 78.499 75.438 43.485 1.00 14.84 280 PRO A N 1
ATOM 2181 C CA . PRO A 1 280 ? 79.050 75.423 42.128 1.00 14.59 280 PRO A CA 1
ATOM 2182 C C . PRO A 1 280 ? 78.952 76.752 41.389 1.00 13.05 280 PRO A C 1
ATOM 2183 O O . PRO A 1 280 ? 77.883 77.358 41.292 1.00 13.86 280 PRO A O 1
ATOM 2187 N N . VAL A 1 281 ? 80.091 77.197 4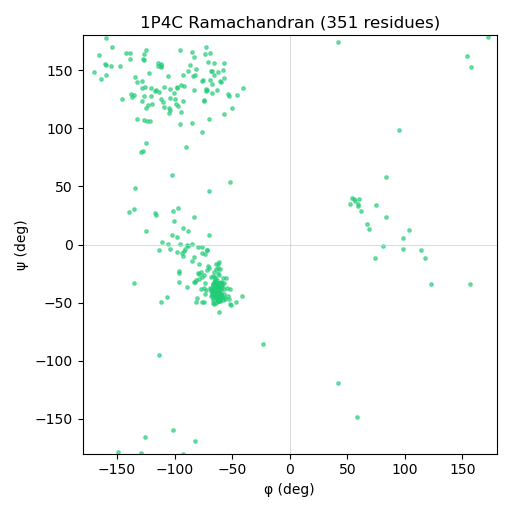0.874 1.00 13.10 281 VAL A N 1
ATOM 2188 C CA . VAL A 1 281 ? 80.148 78.426 40.102 1.00 13.52 281 VAL A CA 1
ATOM 2189 C C . VAL A 1 281 ? 80.685 78.051 38.731 1.00 13.55 281 VAL A C 1
ATOM 2190 O O . VAL A 1 281 ? 81.866 77.730 38.586 1.00 15.05 281 VAL A O 1
ATOM 2194 N N . LEU A 1 282 ? 79.803 78.041 37.737 1.00 13.03 282 LEU A N 1
ATOM 2195 C CA . LEU A 1 282 ? 80.204 77.738 36.372 1.00 13.28 282 LEU A CA 1
ATOM 2196 C C . LEU A 1 282 ? 80.449 79.082 35.708 1.00 11.18 282 LEU A C 1
ATOM 2197 O O . LEU A 1 282 ? 80.060 80.124 36.246 1.00 12.88 282 LEU A O 1
ATOM 2202 N N . ILE A 1 283 ? 81.072 79.070 34.537 1.00 12.06 283 ILE A N 1
ATOM 2203 C CA . ILE A 1 283 ? 81.394 80.326 33.891 1.00 11.58 283 ILE A CA 1
ATOM 2204 C C . ILE A 1 283 ? 81.524 80.184 32.383 1.00 11.37 283 ILE A C 1
ATOM 2205 O O . ILE A 1 283 ? 81.805 79.102 31.875 1.00 11.68 283 ILE A O 1
ATOM 2210 N N . ASP A 1 284 ? 81.274 81.280 31.677 1.00 11.55 284 ASP A N 1
ATOM 2211 C CA . ASP A 1 284 ? 81.457 81.324 30.233 1.00 11.55 284 ASP A CA 1
ATOM 2212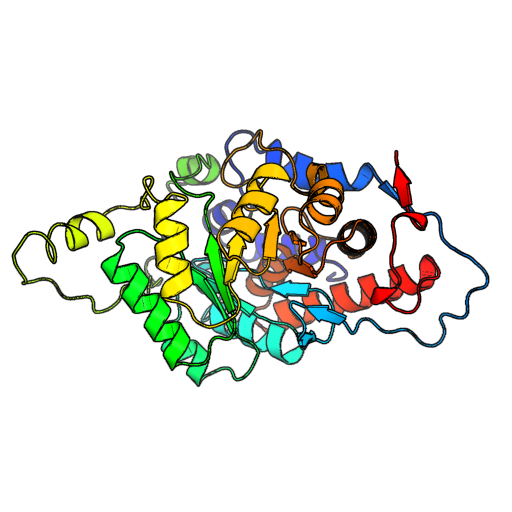 C C . ASP A 1 284 ? 81.841 82.755 29.877 1.00 11.79 284 ASP A C 1
ATOM 2213 O O . ASP A 1 284 ? 82.009 83.591 30.773 1.00 13.03 284 ASP A O 1
ATOM 2218 N N . SER A 1 285 ? 82.017 82.999 28.581 1.00 11.46 285 SER A N 1
ATOM 2219 C CA . SER A 1 285 ? 82.358 84.305 28.008 1.00 11.42 285 SER A CA 1
ATOM 2220 C C . SER A 1 285 ? 83.843 84.534 27.769 1.00 11.29 285 SER A C 1
ATOM 2221 O O . SER A 1 285 ? 84.597 84.866 28.691 1.00 12.74 285 SER A O 1
ATOM 2224 N N . GLY A 1 286 ? 84.249 84.335 26.519 1.00 10.94 286 GLY A N 1
ATOM 2225 C CA . GLY A 1 286 ? 85.628 84.561 26.126 1.00 10.83 286 GLY A CA 1
ATOM 2226 C C . GLY A 1 286 ? 86.545 83.356 26.044 1.00 11.10 286 GLY A C 1
ATOM 2227 O O . GLY A 1 286 ? 87.688 83.492 25.618 1.00 12.09 286 GLY A O 1
ATOM 2228 N N . PHE A 1 287 ? 86.064 82.174 26.413 1.00 10.71 287 PHE A N 1
ATOM 2229 C CA . PHE A 1 287 ? 86.924 80.993 26.395 1.00 11.19 287 PHE A CA 1
ATOM 2230 C C . PHE A 1 287 ? 87.208 80.464 24.998 1.00 11.64 287 PHE A C 1
ATOM 2231 O O . PHE A 1 287 ? 86.289 80.153 24.243 1.00 12.51 287 PHE A O 1
ATOM 2239 N N . ARG A 1 288 ? 88.493 80.361 24.665 1.00 11.33 288 ARG A N 1
ATOM 2240 C CA . ARG A 1 288 ? 88.908 79.888 23.347 1.00 11.91 288 ARG A CA 1
ATOM 2241 C C . ARG A 1 288 ? 90.047 78.877 23.381 1.00 12.10 288 ARG A C 1
ATOM 2242 O O . ARG A 1 288 ? 90.122 78.000 22.522 1.00 12.94 288 ARG A O 1
ATOM 2250 N N . ARG A 1 289 ? 90.941 79.022 24.355 1.00 12.46 289 ARG A N 1
ATOM 2251 C CA . ARG A 1 289 ? 92.093 78.133 24.512 1.00 12.79 289 A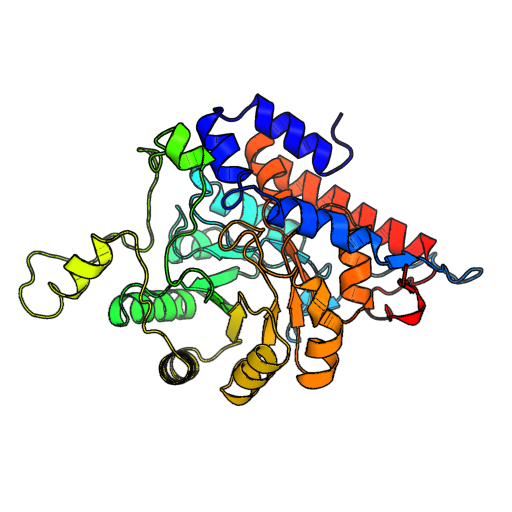RG A CA 1
ATOM 2252 C C . ARG A 1 289 ? 91.947 77.293 25.770 1.00 12.04 289 ARG A C 1
ATOM 2253 O O . ARG A 1 289 ? 91.277 77.693 26.719 1.00 12.98 289 ARG A O 1
ATOM 2261 N N . GLY A 1 290 ? 92.602 76.137 25.782 1.00 13.00 290 GLY A N 1
ATOM 2262 C CA . GLY A 1 290 ? 92.560 75.288 26.957 1.00 13.77 290 GLY A CA 1
ATOM 2263 C C . GLY A 1 290 ? 93.119 76.023 28.161 1.00 12.78 290 GLY A C 1
ATOM 2264 O O . GLY A 1 290 ? 92.673 75.810 29.285 1.00 13.85 290 GLY A O 1
ATOM 2265 N N . SER A 1 291 ? 94.100 76.896 27.934 1.00 12.55 291 SER A N 1
ATOM 2266 C CA . SER A 1 291 ? 94.679 77.651 29.036 1.00 12.69 291 SER A CA 1
ATOM 2267 C C . SER A 1 291 ? 93.643 78.576 29.672 1.00 11.86 291 SER A C 1
ATOM 2268 O O . SER A 1 291 ? 93.676 78.793 30.881 1.00 12.46 291 SER A O 1
ATOM 2271 N N . ASP A 1 292 ? 92.724 79.117 28.871 1.00 11.31 292 ASP A N 1
ATOM 2272 C CA . ASP A 1 292 ? 91.683 79.989 29.420 1.00 10.89 292 ASP A CA 1
ATOM 2273 C C . ASP A 1 292 ? 90.849 79.157 30.393 1.00 11.14 292 ASP A C 1
ATOM 2274 O O . ASP A 1 292 ? 90.551 79.578 31.511 1.00 11.94 292 ASP A O 1
ATOM 2279 N N . ILE A 1 293 ? 90.469 77.968 29.936 1.00 12.52 293 ILE A N 1
ATOM 2280 C CA . ILE A 1 293 ? 89.659 77.047 30.716 1.00 12.55 293 ILE A CA 1
ATOM 2281 C C . ILE A 1 293 ? 90.350 76.623 32.008 1.00 11.69 293 ILE A C 1
ATOM 2282 O O . ILE A 1 293 ? 89.753 76.670 33.084 1.00 12.15 293 ILE A O 1
ATOM 2287 N N . VAL A 1 294 ? 91.614 76.226 31.902 1.00 12.30 294 VAL A N 1
ATOM 2288 C CA . VAL A 1 294 ? 92.362 75.800 33.074 1.00 12.11 294 VAL A CA 1
ATOM 2289 C C . VAL A 1 294 ? 92.506 76.935 34.087 1.00 12.51 294 VAL A C 1
ATOM 2290 O O . VAL A 1 294 ? 92.450 76.698 35.292 1.00 12.80 294 VAL A O 1
ATOM 2294 N N . LYS A 1 295 ? 92.681 78.167 33.612 1.00 11.48 295 LYS A N 1
ATOM 2295 C CA . LYS A 1 295 ? 92.792 79.296 34.529 1.00 12.36 295 LYS A CA 1
ATOM 2296 C C . LYS A 1 295 ? 91.505 79.450 35.339 1.00 11.69 295 LYS A C 1
ATOM 2297 O O . LYS A 1 295 ? 91.554 79.649 36.553 1.00 11.90 295 LYS A O 1
ATOM 2303 N N . ALA A 1 296 ? 90.354 79.346 34.677 1.00 11.76 296 ALA A N 1
ATOM 2304 C CA . ALA A 1 296 ? 89.077 79.472 35.377 1.00 11.42 296 ALA A CA 1
ATOM 2305 C C . ALA A 1 296 ? 88.890 78.336 36.382 1.00 11.78 296 ALA A C 1
ATOM 2306 O O . ALA A 1 296 ? 88.457 78.562 37.511 1.00 12.14 296 ALA A O 1
ATOM 2308 N N . LEU A 1 297 ? 89.218 77.114 35.969 1.00 12.33 297 LEU A N 1
ATOM 2309 C CA . LEU A 1 297 ? 89.088 75.972 36.865 1.00 13.01 297 LEU A CA 1
ATOM 2310 C C . LEU A 1 297 ? 90.011 76.134 38.075 1.00 13.57 297 LEU A C 1
ATOM 2311 O O . LEU A 1 297 ? 89.631 75.814 39.200 1.00 13.84 297 LEU A O 1
ATOM 2316 N N . ALA A 1 298 ? 91.220 76.643 37.842 1.00 12.65 298 ALA A N 1
ATOM 2317 C CA . ALA A 1 298 ? 92.179 76.852 38.926 1.00 13.47 298 ALA A CA 1
ATOM 2318 C C . ALA A 1 298 ? 91.649 77.883 39.918 1.00 13.06 298 ALA A C 1
ATOM 2319 O O . ALA A 1 298 ? 91.924 77.801 41.112 1.00 13.54 298 ALA A O 1
ATOM 2321 N N . LEU A 1 299 ? 90.899 78.861 39.416 1.00 13.25 299 LEU A N 1
ATOM 2322 C CA . LEU A 1 299 ? 90.323 79.888 40.274 1.00 13.40 299 LEU A CA 1
ATOM 2323 C C . LEU A 1 299 ? 89.068 79.390 40.989 1.00 14.20 299 LEU A C 1
ATOM 2324 O O . LEU A 1 299 ? 88.466 80.120 41.773 1.00 14.41 299 LEU A O 1
ATOM 2329 N N . GLY A 1 300 ? 88.673 78.151 40.709 1.00 13.91 300 GLY A N 1
ATOM 2330 C CA . GLY A 1 300 ? 87.526 77.581 41.394 1.00 14.55 300 GLY A CA 1
ATOM 2331 C C . GLY A 1 300 ? 86.277 77.257 40.604 1.00 13.66 300 GLY A C 1
ATOM 2332 O O . GLY A 1 300 ? 85.340 76.688 41.161 1.00 14.96 300 GLY A O 1
ATOM 2333 N N . ALA A 1 301 ? 86.243 77.598 39.322 1.00 12.95 301 ALA A N 1
ATOM 2334 C CA . ALA A 1 301 ? 85.057 77.310 38.525 1.00 13.62 301 ALA A CA 1
ATOM 2335 C C . ALA A 1 301 ? 84.784 75.811 38.480 1.00 13.50 301 ALA A C 1
ATOM 2336 O O . ALA A 1 301 ? 85.704 75.002 38.375 1.00 15.21 301 ALA A O 1
ATOM 2338 N N . GLU A 1 302 ? 83.507 75.454 38.559 1.00 14.77 302 GLU A N 1
ATOM 2339 C CA . GLU A 1 302 ? 83.082 74.061 38.511 1.00 16.61 302 GLU A CA 1
ATOM 2340 C C . GLU A 1 302 ? 83.226 73.529 37.086 1.00 15.29 302 GLU A C 1
ATOM 2341 O O . GLU A 1 302 ? 83.619 72.382 36.861 1.00 17.21 302 GLU A O 1
ATOM 2347 N N . ALA A 1 303 ? 82.887 74.373 36.122 1.00 14.22 303 ALA A N 1
ATOM 2348 C CA . ALA A 1 303 ? 82.972 74.002 34.723 1.00 13.48 303 ALA A CA 1
ATOM 2349 C C . ALA A 1 303 ? 82.873 75.254 33.879 1.00 12.30 303 ALA A C 1
ATOM 2350 O O . ALA A 1 303 ? 82.445 76.309 34.353 1.00 13.06 303 ALA A O 1
ATOM 2352 N N . VAL A 1 304 ? 83.273 75.117 32.624 1.00 12.94 304 VAL A N 1
ATOM 2353 C CA . VAL A 1 304 ? 83.230 76.211 31.670 1.00 12.43 304 VAL A CA 1
ATOM 2354 C C . VAL A 1 304 ? 82.273 75.851 30.540 1.00 13.10 304 VAL A C 1
ATOM 2355 O O . VAL A 1 304 ? 82.319 74.739 30.006 1.00 13.60 304 VAL A O 1
ATOM 2359 N N . LEU A 1 305 ? 81.388 76.779 30.199 1.00 12.87 305 LEU A N 1
ATOM 2360 C CA . LEU A 1 305 ? 80.460 76.557 29.098 1.00 13.47 305 LEU A CA 1
ATOM 2361 C C . LEU A 1 305 ? 81.021 77.222 27.856 1.00 13.87 305 LEU A C 1
ATOM 2362 O O . LEU A 1 305 ? 81.513 78.354 27.907 1.00 13.69 305 LEU A O 1
ATOM 2367 N N . LEU A 1 306 ? 80.960 76.499 26.747 1.00 13.19 306 LEU A N 1
ATOM 2368 C CA . LEU A 1 306 ? 81.436 77.009 25.477 1.00 14.07 306 LEU A CA 1
ATOM 2369 C C . LEU A 1 306 ? 80.282 77.616 24.702 1.00 14.37 306 LEU A C 1
ATOM 2370 O O . LEU A 1 306 ? 79.179 77.059 24.662 1.00 15.16 306 LEU A O 1
ATOM 2375 N N . GLY A 1 307 ? 80.542 78.768 24.099 1.00 14.74 307 GLY A N 1
ATOM 2376 C CA . GLY A 1 307 ? 79.544 79.433 23.295 1.00 14.66 307 GLY A CA 1
ATOM 2377 C C . GLY A 1 307 ? 80.034 79.407 21.863 1.00 14.65 307 GLY A C 1
ATOM 2378 O O . GLY A 1 307 ? 79.853 78.426 21.144 1.00 14.47 307 GLY A O 1
ATOM 2379 N N . ARG A 1 308 ? 80.695 80.478 21.446 1.00 12.85 308 ARG A N 1
ATOM 2380 C CA . ARG A 1 308 ? 81.186 80.548 20.082 1.00 11.79 308 ARG A CA 1
ATOM 2381 C C . ARG A 1 308 ? 82.202 79.485 19.671 1.00 12.15 308 ARG A C 1
ATOM 2382 O O . ARG A 1 308 ? 82.211 79.081 18.515 1.00 12.44 308 ARG A O 1
ATOM 2390 N N . ALA A 1 309 ? 83.052 79.027 20.590 1.00 12.79 309 ALA A N 1
ATOM 2391 C CA . ALA A 1 309 ? 84.071 78.041 20.224 1.00 12.60 309 ALA A CA 1
ATOM 2392 C C . ALA A 1 309 ? 83.510 76.838 19.476 1.00 13.11 309 ALA A C 1
ATOM 2393 O O . ALA A 1 309 ? 83.996 76.490 18.397 1.00 13.95 309 ALA A O 1
ATOM 2395 N N . THR A 1 310 ? 82.490 76.202 20.038 1.00 12.99 310 THR A N 1
ATOM 2396 C CA . THR A 1 310 ? 81.905 75.050 19.372 1.00 13.27 310 THR A CA 1
ATOM 2397 C C . THR A 1 310 ? 80.999 75.455 18.210 1.00 13.85 310 THR A C 1
ATOM 2398 O O . THR A 1 310 ? 80.789 74.665 17.290 1.00 14.56 310 THR A O 1
ATOM 2402 N N . LEU A 1 311 ? 80.477 76.682 18.229 1.00 12.57 311 LEU A N 1
ATOM 2403 C CA . LEU A 1 311 ? 79.654 77.145 17.118 1.00 12.59 311 LEU A CA 1
ATOM 2404 C C . LEU A 1 311 ? 80.527 77.326 15.873 1.00 13.53 311 LEU A C 1
ATOM 2405 O O . LEU A 1 311 ? 80.037 77.206 14.753 1.00 13.66 311 LEU A O 1
ATOM 2410 N N . TYR A 1 312 ? 81.813 77.623 16.052 1.00 13.17 312 TYR A N 1
ATOM 2411 C CA . TYR A 1 312 ? 82.690 77.760 14.892 1.00 12.96 312 TYR A CA 1
ATOM 2412 C C . TYR A 1 312 ? 82.839 76.380 14.263 1.00 13.03 312 TYR A C 1
ATOM 2413 O O . TYR A 1 312 ? 82.848 76.243 13.044 1.00 14.44 312 TYR A O 1
ATOM 2422 N N . GLY A 1 313 ? 82.969 75.361 15.107 1.00 13.83 313 GLY A N 1
ATOM 2423 C CA . GLY A 1 313 ? 83.094 74.004 14.603 1.00 14.05 313 GLY A CA 1
ATOM 2424 C C . GLY A 1 313 ? 81.828 73.620 13.855 1.00 14.63 313 GLY A C 1
ATOM 2425 O O . GLY A 1 313 ? 81.886 73.020 12.781 1.00 14.69 313 GLY A O 1
ATOM 2426 N N . LEU A 1 314 ? 80.682 73.979 14.424 1.00 13.44 314 LEU A N 1
ATOM 2427 C CA . LEU A 1 314 ? 79.386 73.690 13.821 1.00 14.26 314 LEU A CA 1
ATOM 2428 C C . LEU A 1 314 ? 79.201 74.404 12.486 1.00 14.37 314 LEU A C 1
ATOM 2429 O O . LEU A 1 314 ? 78.817 73.792 11.491 1.00 14.61 314 LEU A O 1
ATOM 2434 N N . ALA A 1 315 ? 79.461 75.706 12.468 1.00 13.72 315 ALA A N 1
ATOM 2435 C CA . ALA A 1 315 ? 79.296 76.489 11.250 1.00 14.58 315 ALA A CA 1
ATOM 2436 C C . ALA A 1 315 ? 80.246 76.056 10.144 1.00 14.88 315 ALA A C 1
ATOM 2437 O O . ALA A 1 315 ? 79.898 76.092 8.962 1.00 16.17 315 ALA A O 1
ATOM 2439 N N . ALA A 1 316 ? 81.447 75.645 10.526 1.00 14.95 316 ALA A N 1
ATOM 2440 C CA . ALA A 1 316 ? 82.446 75.234 9.554 1.00 14.43 316 ALA A CA 1
ATOM 2441 C C . ALA A 1 316 ? 82.274 73.818 9.021 1.00 15.73 316 ALA A C 1
ATOM 2442 O O . ALA A 1 316 ? 82.348 73.596 7.809 1.00 16.24 316 ALA A O 1
ATOM 2444 N N . ARG A 1 317 ? 82.033 72.868 9.920 1.00 15.52 317 ARG A N 1
ATOM 2445 C CA . ARG A 1 317 ? 81.932 71.467 9.529 1.00 15.73 317 ARG A CA 1
ATOM 2446 C C . ARG A 1 317 ? 80.848 70.628 10.206 1.00 15.39 317 ARG A C 1
ATOM 2447 O O . ARG A 1 317 ? 80.993 69.413 10.342 1.00 16.78 317 ARG A O 1
ATOM 2455 N N . GLY A 1 318 ? 79.764 71.269 10.624 1.00 14.54 318 GLY A N 1
ATOM 2456 C CA . GLY A 1 318 ? 78.675 70.539 11.250 1.00 15.00 318 GLY A CA 1
ATOM 2457 C C . GLY A 1 318 ? 79.039 69.750 12.492 1.00 15.21 318 GLY A C 1
ATOM 2458 O O . GLY A 1 318 ? 79.935 70.131 13.246 1.00 15.84 318 GLY A O 1
ATOM 2459 N N . GLU A 1 319 ? 78.340 68.639 12.706 1.00 15.03 319 GLU A N 1
ATOM 2460 C CA . GLU A 1 319 ? 78.578 67.793 13.866 1.00 15.60 319 GLU A CA 1
ATOM 2461 C C . GLU A 1 319 ? 80.038 67.374 13.984 1.00 16.05 319 GLU A C 1
ATOM 2462 O O . GLU A 1 319 ? 80.610 67.401 15.075 1.00 16.11 319 GLU A O 1
ATOM 2468 N N . THR A 1 320 ? 80.640 66.977 12.868 1.00 16.19 320 THR A N 1
ATOM 2469 C CA . THR A 1 320 ? 82.034 66.559 12.880 1.00 16.92 320 THR A CA 1
ATOM 2470 C C . THR A 1 320 ? 82.919 67.721 13.324 1.00 16.35 320 THR A C 1
ATOM 2471 O O . THR A 1 320 ? 83.899 67.523 14.042 1.00 15.51 320 THR A O 1
ATOM 2475 N N . GLY A 1 321 ? 82.562 68.929 12.899 1.00 15.48 321 GLY A N 1
ATOM 2476 C CA . GLY A 1 321 ? 83.324 70.104 13.284 1.00 15.69 321 GLY A CA 1
ATOM 2477 C C . GLY A 1 321 ? 83.274 70.303 14.787 1.00 15.00 321 GLY A C 1
ATOM 2478 O O . GLY A 1 321 ? 84.280 70.646 15.411 1.00 15.72 321 GLY A O 1
ATOM 2479 N N . VAL A 1 322 ? 82.101 70.095 15.376 1.00 14.24 322 VAL A N 1
ATOM 2480 C CA . VAL A 1 322 ? 81.956 70.234 16.819 1.00 14.72 322 VAL A CA 1
ATOM 2481 C C . VAL A 1 322 ? 82.794 69.152 17.501 1.00 15.66 322 VAL A C 1
ATOM 2482 O O . VAL A 1 322 ? 83.488 69.428 18.483 1.00 14.94 322 VAL A O 1
ATOM 2486 N N . ASP A 1 323 ? 82.737 67.925 16.979 1.00 15.69 323 ASP A N 1
ATOM 2487 C CA . ASP A 1 323 ? 83.522 66.824 17.546 1.00 16.54 323 ASP A CA 1
ATOM 2488 C C . ASP A 1 323 ? 85.001 67.202 17.543 1.00 15.81 323 ASP A C 1
ATOM 2489 O O . ASP A 1 323 ? 85.717 66.979 18.520 1.00 15.99 323 ASP A O 1
ATOM 2494 N N . GLU A 1 324 ? 85.457 67.760 16.427 1.00 15.43 324 GLU A N 1
ATOM 2495 C CA . GLU A 1 324 ? 86.854 68.143 16.278 1.00 15.90 324 GLU A CA 1
ATOM 2496 C C . GLU A 1 324 ? 87.266 69.232 17.254 1.00 15.80 324 GLU A C 1
ATOM 2497 O O . GLU A 1 324 ? 88.352 69.169 17.832 1.00 16.02 324 GLU A O 1
ATOM 2503 N N . VAL A 1 325 ? 86.406 70.225 17.448 1.00 14.79 325 VAL A N 1
ATOM 2504 C CA . VAL A 1 325 ? 86.724 71.297 18.380 1.00 14.43 325 VAL A CA 1
ATOM 2505 C C . VAL A 1 325 ? 86.800 70.742 19.800 1.00 14.30 325 VAL A C 1
ATOM 2506 O O . VAL A 1 325 ? 87.721 71.072 20.551 1.00 14.62 325 VAL A O 1
ATOM 2510 N N . LEU A 1 326 ? 85.850 69.888 20.172 1.00 14.42 326 LEU A N 1
ATOM 2511 C CA . LEU A 1 326 ? 85.876 69.301 21.507 1.00 13.88 326 LEU A CA 1
ATOM 2512 C C . LEU A 1 326 ? 87.116 68.427 21.686 1.00 14.94 326 LEU A C 1
ATOM 2513 O O . LEU A 1 326 ? 87.718 68.418 22.756 1.00 15.78 326 LEU A O 1
ATOM 2518 N N . THR A 1 327 ? 87.500 67.703 20.639 1.00 15.24 327 THR A N 1
ATOM 2519 C CA . THR A 1 327 ? 88.680 66.850 20.696 1.00 15.74 327 THR A CA 1
ATOM 2520 C C . THR A 1 327 ? 89.927 67.708 20.901 1.00 15.58 327 THR A C 1
ATOM 2521 O O . THR A 1 327 ? 90.777 67.392 21.733 1.00 15.24 327 THR A O 1
ATOM 2525 N N . LEU A 1 328 ? 90.031 68.798 20.146 1.00 14.71 328 LEU A N 1
ATOM 2526 C CA . LEU A 1 328 ? 91.182 69.688 20.275 1.00 14.25 328 LEU A CA 1
ATOM 2527 C C . LEU A 1 328 ? 91.235 70.322 21.659 1.00 15.20 328 LEU A C 1
ATOM 2528 O O . LEU A 1 328 ? 92.295 70.376 22.281 1.00 14.53 328 LEU A O 1
ATOM 2533 N N . LEU A 1 329 ? 90.094 70.802 22.144 1.00 14.30 329 LEU A N 1
ATOM 2534 C CA . LEU A 1 329 ? 90.069 71.435 23.455 1.00 15.28 329 LEU A CA 1
ATOM 2535 C C . LEU A 1 329 ? 90.403 70.450 24.565 1.00 15.54 329 LEU A C 1
ATOM 2536 O O . LEU A 1 329 ? 91.086 70.800 25.527 1.00 15.34 329 LEU A O 1
ATOM 2541 N N . LYS A 1 330 ? 89.942 69.212 24.435 1.00 15.90 330 LYS A N 1
ATOM 2542 C CA . LYS A 1 330 ? 90.235 68.221 25.459 1.00 15.43 330 LYS A CA 1
ATOM 2543 C C . LYS A 1 330 ? 91.730 67.920 25.487 1.00 14.67 330 LYS A C 1
ATOM 2544 O O . LYS A 1 330 ? 92.327 67.829 26.556 1.00 15.11 330 LYS A O 1
ATOM 2550 N N . ALA A 1 331 ? 92.331 67.763 24.311 1.00 14.62 331 ALA A N 1
ATOM 2551 C CA . ALA A 1 331 ? 93.761 67.486 24.220 1.00 14.68 331 ALA A CA 1
ATOM 2552 C C . ALA A 1 331 ? 94.551 68.691 24.727 1.00 14.65 331 ALA A C 1
ATOM 2553 O O . ALA A 1 331 ? 95.639 68.547 25.281 1.00 15.12 331 ALA A O 1
ATOM 2555 N N . ASP A 1 332 ? 93.987 69.877 24.520 1.00 14.24 332 ASP A N 1
ATOM 2556 C CA . ASP A 1 332 ? 94.583 71.140 24.944 1.00 14.82 332 ASP A CA 1
ATOM 2557 C C . ASP A 1 332 ? 94.619 71.183 26.478 1.00 14.28 332 ASP A C 1
ATOM 2558 O O . ASP A 1 332 ? 95.661 71.448 27.087 1.00 14.23 332 ASP A O 1
ATOM 2563 N N . ILE A 1 333 ? 93.472 70.925 27.097 1.00 13.49 333 ILE A N 1
ATOM 2564 C CA . ILE A 1 333 ? 93.366 70.910 28.550 1.00 13.58 333 ILE A CA 1
ATOM 2565 C C . ILE A 1 333 ? 94.302 69.847 29.126 1.00 14.64 333 ILE A C 1
ATOM 2566 O O . ILE A 1 333 ? 95.038 70.105 30.078 1.00 14.49 333 ILE A O 1
ATOM 2571 N N . ASP A 1 334 ? 94.270 68.653 28.541 1.00 14.96 334 ASP A N 1
ATOM 2572 C CA . ASP A 1 334 ? 95.115 67.550 28.992 1.00 14.95 334 ASP A CA 1
ATOM 2573 C C . ASP A 1 334 ? 96.593 67.935 28.938 1.00 14.97 334 ASP A C 1
ATOM 2574 O O . ASP A 1 334 ? 97.344 67.709 29.889 1.00 14.93 334 ASP A O 1
ATOM 2579 N N . ARG A 1 335 ? 97.000 68.511 27.813 1.00 14.65 335 ARG A N 1
ATOM 2580 C CA . ARG A 1 335 ? 98.380 68.936 27.607 1.00 15.14 335 ARG A CA 1
ATOM 2581 C C . ARG A 1 335 ? 98.773 69.980 28.651 1.00 15.64 335 ARG A C 1
ATOM 2582 O O . ARG A 1 335 ? 99.863 69.926 29.228 1.00 15.95 335 ARG A O 1
ATOM 2590 N N . THR A 1 336 ? 97.871 70.923 28.899 1.00 14.44 336 THR A N 1
ATOM 2591 C CA . THR A 1 336 ? 98.119 71.980 29.867 1.00 14.24 336 THR A CA 1
ATOM 2592 C C . THR A 1 336 ? 98.296 71.414 31.272 1.00 14.58 336 THR A C 1
ATOM 2593 O O . THR A 1 336 ? 99.186 71.840 32.008 1.00 14.04 336 THR A O 1
ATOM 2597 N N . LEU A 1 337 ? 97.452 70.458 31.64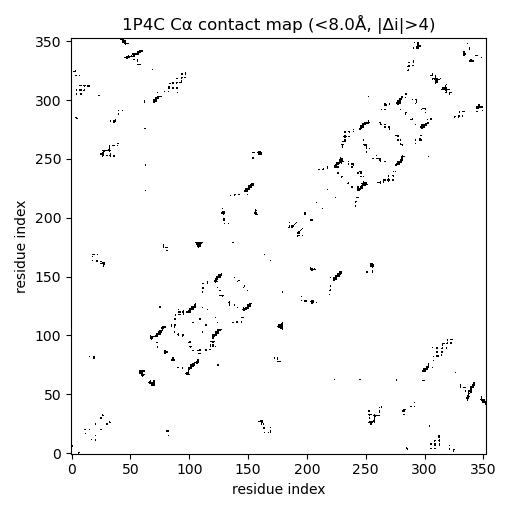5 1.00 15.09 337 LEU A N 1
ATOM 2598 C CA . LEU A 1 337 ? 97.550 69.837 32.964 1.00 14.53 337 LEU A CA 1
ATOM 2599 C C . LEU A 1 337 ? 98.915 69.176 33.132 1.00 15.73 337 LEU A C 1
ATOM 2600 O O . LEU A 1 337 ? 99.544 69.287 34.187 1.00 15.51 337 LEU A O 1
ATOM 2605 N N . ALA A 1 338 ? 99.369 68.489 32.092 1.00 15.83 338 ALA A N 1
ATOM 2606 C CA . ALA A 1 338 ? 100.662 67.823 32.141 1.00 15.84 338 ALA A CA 1
ATOM 2607 C C . ALA A 1 338 ? 101.767 68.857 32.308 1.00 16.36 338 ALA A C 1
ATOM 2608 O O . ALA A 1 338 ? 102.663 68.698 33.138 1.00 16.95 338 ALA A O 1
ATOM 2610 N N . GLN A 1 339 ? 101.686 69.927 31.527 1.00 15.05 339 GLN A N 1
ATOM 2611 C CA . GLN A 1 339 ? 102.693 70.979 31.564 1.00 15.63 339 GLN A CA 1
ATOM 2612 C C . GLN A 1 339 ? 102.777 71.760 32.870 1.00 15.17 339 GLN A C 1
ATOM 2613 O O . GLN A 1 339 ? 103.857 72.221 33.237 1.00 17.66 339 GLN A O 1
ATOM 2619 N N . ILE A 1 340 ? 101.661 71.916 33.578 1.00 14.24 340 ILE A N 1
ATOM 2620 C CA . ILE A 1 340 ? 101.707 72.650 34.838 1.00 14.58 340 ILE A CA 1
ATOM 2621 C C . ILE A 1 340 ? 101.862 71.730 36.046 1.00 14.05 340 ILE A C 1
ATOM 2622 O O . ILE A 1 340 ? 101.912 72.190 37.182 1.00 14.97 340 ILE A O 1
ATOM 2627 N N . GLY A 1 341 ? 101.942 70.428 35.790 1.00 15.06 341 GLY A N 1
ATOM 2628 C CA . GLY A 1 341 ? 102.124 69.476 36.871 1.00 15.91 341 GLY A CA 1
ATOM 2629 C C . GLY A 1 341 ? 100.915 69.181 37.734 1.00 15.67 341 GLY A C 1
ATOM 2630 O O . GLY A 1 341 ? 101.054 68.947 38.934 1.00 17.04 341 GLY A O 1
ATOM 2631 N N . CYS A 1 342 ? 99.730 69.193 37.133 1.00 15.75 342 CYS A N 1
ATOM 2632 C CA . CYS A 1 342 ? 98.499 68.904 37.862 1.00 16.58 342 CYS A CA 1
ATOM 2633 C C . CYS A 1 342 ? 97.789 67.802 37.080 1.00 17.43 342 CYS A C 1
ATOM 2634 O O . CYS A 1 342 ? 96.857 68.064 36.316 1.00 18.36 342 CYS A O 1
ATOM 2637 N N . PRO A 1 343 ? 98.217 66.544 37.273 1.00 18.29 343 PRO A N 1
ATOM 2638 C CA . PRO A 1 343 ? 97.626 65.401 36.570 1.00 18.32 343 PRO A CA 1
ATOM 2639 C C . PRO A 1 343 ? 96.126 65.179 36.719 1.00 17.96 343 PRO A C 1
ATOM 2640 O O . PRO A 1 343 ? 95.481 64.699 35.786 1.00 18.81 343 PRO A O 1
ATOM 2644 N N . ASP A 1 344 ? 95.570 65.516 37.878 1.00 18.25 344 ASP A N 1
ATOM 2645 C CA . ASP A 1 344 ? 94.138 65.355 38.097 1.00 18.29 344 ASP A CA 1
ATOM 2646 C C . ASP A 1 344 ? 93.504 66.738 38.033 1.00 16.37 344 ASP A C 1
ATOM 2647 O O . ASP A 1 344 ? 93.809 67.604 38.853 1.00 17.17 344 ASP A O 1
ATOM 2652 N N . ILE A 1 345 ? 92.619 66.942 37.064 1.00 16.21 345 ILE A N 1
ATOM 2653 C CA . ILE A 1 345 ? 91.976 68.236 36.894 1.00 16.13 345 ILE A CA 1
ATOM 2654 C C . ILE A 1 345 ? 91.269 68.735 38.154 1.00 17.21 345 ILE A C 1
ATOM 2655 O O . ILE A 1 345 ? 91.177 69.941 38.377 1.00 17.75 345 ILE A O 1
ATOM 2660 N N . THR A 1 346 ? 90.791 67.821 38.993 1.00 17.55 346 THR A N 1
ATOM 2661 C CA . THR A 1 346 ? 90.103 68.233 40.212 1.00 18.17 346 THR A CA 1
ATOM 2662 C C . THR A 1 346 ? 91.065 68.780 41.267 1.00 17.71 346 THR A C 1
ATOM 2663 O O . THR A 1 346 ? 90.633 69.311 42.290 1.00 20.91 346 THR A O 1
ATOM 2667 N N . SER A 1 347 ? 92.366 68.660 41.012 1.00 18.16 347 SER A N 1
ATOM 2668 C CA . SER A 1 347 ? 93.381 69.152 41.942 1.00 18.59 347 SER A CA 1
ATOM 2669 C C . SER A 1 347 ? 93.805 70.592 41.656 1.00 17.79 347 SER A C 1
ATOM 2670 O O . SER A 1 347 ? 94.602 71.165 42.397 1.00 17.72 347 SER A O 1
ATOM 2673 N N . LEU A 1 348 ? 93.284 71.179 40.582 1.00 16.67 348 LEU A N 1
ATOM 2674 C CA . LEU A 1 348 ? 93.638 72.551 40.233 1.00 16.88 348 LEU A CA 1
ATOM 2675 C C . LEU A 1 348 ? 93.339 73.523 41.367 1.00 16.66 348 LEU A C 1
ATOM 2676 O O . LEU A 1 348 ? 92.344 73.380 42.079 1.00 18.07 348 LEU A O 1
ATOM 2681 N N . SER A 1 349 ? 94.214 74.510 41.530 1.00 16.46 349 SER A N 1
ATOM 2682 C CA . SER A 1 349 ? 94.051 75.519 42.571 1.00 16.18 349 SER A CA 1
ATOM 2683 C C . SER A 1 349 ? 94.767 76.790 42.130 1.00 15.67 349 SER A C 1
ATOM 2684 O O . SER A 1 349 ? 95.512 76.779 41.151 1.00 14.97 349 SER A O 1
ATOM 2687 N N . PRO A 1 350 ? 94.555 77.903 42.851 1.00 15.81 350 PRO A N 1
ATOM 2688 C CA . PRO A 1 350 ? 95.193 79.181 42.508 1.00 16.72 350 PRO A CA 1
ATOM 2689 C C . PRO A 1 350 ? 96.713 79.148 42.581 1.00 17.85 350 PRO A C 1
ATOM 2690 O O . PRO A 1 350 ? 97.391 80.018 42.040 1.00 18.75 350 PRO A O 1
ATOM 2694 N N . ASP A 1 351 ? 97.233 78.133 43.255 1.00 18.99 351 ASP A N 1
ATOM 2695 C CA . ASP A 1 351 ? 98.664 77.956 43.446 1.00 20.60 351 ASP A CA 1
ATOM 2696 C C . ASP A 1 351 ? 99.431 77.766 42.128 1.00 19.09 351 ASP A C 1
ATOM 2697 O O . ASP A 1 351 ? 100.644 77.978 42.070 1.00 19.69 351 ASP A O 1
ATOM 2702 N N . TYR A 1 352 ? 98.722 77.380 41.071 1.00 15.56 352 TYR A N 1
ATOM 2703 C CA . TYR A 1 352 ? 99.348 77.177 39.768 1.00 15.44 352 TYR A CA 1
ATOM 2704 C C . TYR A 1 352 ? 99.358 78.457 38.948 1.00 14.45 352 TYR A C 1
ATOM 2705 O O . TYR A 1 352 ? 99.859 78.472 37.825 1.00 14.41 352 TYR A O 1
ATOM 2714 N N . LEU A 1 353 ? 98.812 79.529 39.513 1.00 15.22 353 LEU A N 1
ATOM 2715 C CA . LEU A 1 353 ? 98.733 80.799 38.803 1.00 14.85 353 LEU A CA 1
ATOM 2716 C C . LEU A 1 353 ? 99.553 81.923 39.405 1.00 16.39 353 LEU A C 1
ATOM 2717 O O . LEU A 1 353 ? 99.861 81.922 40.594 1.00 18.44 353 LEU A O 1
ATOM 2722 N N . GLN A 1 354 ? 99.894 82.881 38.550 1.00 15.74 354 GLN A N 1
ATOM 2723 C CA . GLN A 1 354 ? 100.625 84.076 38.942 1.00 16.59 354 GLN A CA 1
ATOM 2724 C C . GLN A 1 354 ? 99.814 85.248 38.405 1.00 16.82 354 GLN A C 1
ATOM 2725 O O . GLN A 1 354 ? 99.518 85.308 37.210 1.00 16.16 354 GLN A O 1
ATOM 2731 N N . ASN A 1 355 ? 99.430 86.165 39.285 1.00 19.54 355 ASN A N 1
ATOM 2732 C CA . ASN A 1 355 ? 98.675 87.333 38.860 1.00 22.70 355 ASN A CA 1
ATOM 2733 C C . ASN A 1 355 ? 99.638 88.254 38.123 1.00 23.58 355 ASN A C 1
ATOM 2734 O O . ASN A 1 355 ? 100.755 88.485 38.582 1.00 24.68 355 ASN A O 1
ATOM 2739 N N . GLU A 1 356 ? 99.214 88.766 36.973 1.00 23.14 356 GLU A N 1
ATOM 2740 C CA . GLU A 1 356 ? 100.058 89.660 36.189 1.00 25.06 356 GLU A CA 1
ATOM 2741 C C . GLU A 1 356 ? 99.477 91.066 36.195 1.00 27.89 356 GLU A C 1
ATOM 2742 O O . GLU A 1 356 ? 99.857 91.863 35.310 1.00 29.07 356 GLU A O 1
#